Protein AF-A9RE68-F1 (afdb_monomer)

pLDDT: mean 72.06, std 22.19, range [30.09, 95.44]

Mean predicted aligned error: 17.99 Å

Organism: Physcomitrium patens (NCBI:txid3218)

Secondary structure (DSSP, 8-state):
-------------------------TT--------------------------SSS---SPPPPPHHHHHHTHHHH----TT------PPPHHHH-GGGSPP-PPPTTPPPPPHHHHHHHHTTSSSEEEEES-SSS--EEEEEEEE-SSHHHHHHHHHHHHHHHHHTTS---EEEEEETTEEEEEE-BTTTTB--HHHHHHHHHHTTS--TTTSPPP----

InterPro domains:
  IPR001533 Pterin 4 alpha carbinolamine dehydratase [PF01329] (111-208)
  IPR001533 Pterin 4 alpha carbinolamine dehydratase [PTHR12599] (44-211)
  IPR036428 Pterin 4 alpha carbinolamine dehydratase superfamily [G3DSA:3.30.1360.20] (111-214)
  IPR036428 Pterin 4 alpha carbinolamine dehydratase superfamily [SSF55248] (110-208)

Foldseek 3Di:
DDDDDDDDDDDDDDDDDDDDDDDDDPDDDDDDDDDPPDPPPPPPPPPPPDDDDDPDPDPDDDPDDPVCVVVVVVVVPPPPPPPPPPPPPPDVCVLALQPDAQDDDDLPDAADAPVVVVVLVVSFPQWDWDAPDDPDPAIKIKHKDFFDFLVLVVVLVVLLCVLCVVNVNADKDWDDPDRGMIMIMDADVSNRHHDSSSSNSSSNSVPDDCPVGHDDDDDDD

Nearest PDB structures (foldseek):
  4low-assembly1_A  TM=8.160E-01  e=8.465E-03  Thiomonas intermedia K12
  4low-assembly1_B  TM=8.347E-01  e=2.232E-02  Thiomonas intermedia K12
  5akf-assembly3_A  TM=5.056E-01  e=2.523E+00  Desulfurococcus mucosus
  1mow-assembly2_D  TM=5.572E-01  e=4.625E+00  Desulfurococcus mucosus
  4feu-assembly6_F  TM=4.408E-01  e=8.479E+00  Acinetobacter baumannii AYE

Radius of gyration: 34.32 Å; Cα contacts (8 Å, |Δi|>4): 191; chains: 1; bounding box: 77×70×114 Å

Solvent-accessible surface area (backbone atoms only — not comparable to full-atom values): 14725 Å² total; per-residue (Å²): 138,87,85,89,81,89,82,86,88,84,90,81,86,84,90,77,82,86,79,81,88,78,82,87,78,92,79,74,91,73,82,87,76,84,78,77,87,72,83,73,79,70,74,81,74,80,75,73,78,68,76,75,78,82,83,74,67,91,78,82,71,78,81,79,49,73,68,43,63,74,66,40,42,80,76,71,58,66,69,68,92,79,70,75,76,79,77,78,70,76,56,67,74,77,70,37,50,49,80,54,79,79,69,90,76,63,88,84,49,76,50,56,51,71,71,59,49,57,58,55,46,76,74,37,85,78,61,44,83,43,68,74,54,98,84,55,93,17,41,28,43,37,34,74,49,70,37,61,36,52,67,39,47,55,52,50,52,55,53,48,50,52,54,24,56,77,53,80,59,55,77,71,47,79,46,75,80,48,72,34,29,41,34,41,38,39,51,41,77,88,49,54,12,36,53,73,53,52,53,27,52,52,32,46,54,66,66,56,88,52,77,88,37,37,63,81,77,88,79,85,130

Structure (mmCIF, N/CA/C/O backbone):
data_AF-A9RE68-F1
#
_entry.id   AF-A9RE68-F1
#
loop_
_atom_site.group_PDB
_atom_site.id
_atom_site.type_symbol
_atom_site.label_atom_id
_atom_site.label_alt_id
_atom_site.label_comp_id
_atom_site.label_asym_id
_atom_site.label_entity_id
_atom_site.label_seq_id
_atom_site.pdbx_PDB_ins_code
_atom_site.Cartn_x
_atom_site.Cartn_y
_atom_site.Cartn_z
_atom_site.occupancy
_atom_site.B_iso_or_equiv
_atom_site.auth_seq_id
_atom_site.auth_comp_id
_atom_site.auth_asym_id
_atom_site.auth_atom_id
_atom_site.pdbx_PDB_model_num
ATOM 1 N N . MET A 1 1 ? -3.181 9.181 80.185 1.00 40.69 1 MET A N 1
ATOM 2 C CA . MET A 1 1 ? -3.161 10.496 79.508 1.00 40.69 1 MET A CA 1
ATOM 3 C C . MET A 1 1 ? -4.505 10.673 78.825 1.00 40.69 1 MET A C 1
ATOM 5 O O . MET A 1 1 ? -5.073 9.690 78.373 1.00 40.69 1 MET A O 1
ATOM 9 N N . ALA A 1 2 ? -5.041 11.877 78.893 1.00 37.97 2 ALA A N 1
ATOM 10 C CA . ALA A 1 2 ? -6.456 12.187 78.835 1.00 37.97 2 ALA A CA 1
ATOM 11 C C . ALA A 1 2 ? -7.033 12.384 77.414 1.00 37.97 2 ALA A C 1
ATOM 13 O O . ALA A 1 2 ? -6.289 12.543 76.454 1.00 37.97 2 ALA A O 1
ATOM 14 N N . MET A 1 3 ? -8.368 12.509 77.401 1.00 38.84 3 MET A N 1
ATOM 15 C CA . MET A 1 3 ? -9.218 13.310 76.500 1.00 38.84 3 MET A CA 1
ATOM 16 C C . MET A 1 3 ? -9.821 12.617 75.268 1.00 38.84 3 MET A C 1
ATOM 18 O O . MET A 1 3 ? -9.184 12.384 74.248 1.00 38.84 3 MET A O 1
ATOM 22 N N . ALA A 1 4 ? -11.128 12.380 75.397 1.00 42.19 4 ALA A N 1
ATOM 23 C CA . ALA A 1 4 ? -12.110 12.220 74.334 1.00 42.19 4 ALA A CA 1
ATOM 24 C C . ALA A 1 4 ? -12.510 13.583 73.744 1.00 42.19 4 ALA A C 1
ATOM 26 O O . ALA A 1 4 ? -12.579 14.534 74.507 1.00 42.19 4 ALA A O 1
ATOM 27 N N . PHE A 1 5 ? -12.882 13.638 72.459 1.00 37.69 5 PHE A N 1
ATOM 28 C CA . PHE A 1 5 ? -13.846 14.576 71.841 1.00 37.69 5 PHE A CA 1
ATOM 29 C C . PHE A 1 5 ? -14.292 13.905 70.522 1.00 37.69 5 PHE A C 1
ATOM 31 O O . PHE A 1 5 ? -13.451 13.570 69.699 1.00 37.69 5 PHE A O 1
ATOM 38 N N . SER A 1 6 ? -15.516 13.395 70.364 1.00 31.70 6 SER A N 1
ATOM 39 C CA . SER A 1 6 ? -16.816 14.072 70.239 1.00 31.70 6 SER A CA 1
ATOM 40 C C . SER A 1 6 ? -16.936 14.988 69.016 1.00 31.70 6 SER A C 1
ATOM 42 O O . SER A 1 6 ? -16.139 15.903 68.836 1.00 31.70 6 SER A O 1
ATOM 44 N N . THR A 1 7 ? -18.085 14.832 68.343 1.00 40.28 7 THR A N 1
ATOM 45 C CA . THR A 1 7 ? -18.887 15.873 67.661 1.00 40.28 7 THR A CA 1
ATOM 46 C C . THR A 1 7 ? -18.880 15.854 66.121 1.00 40.28 7 THR A C 1
ATOM 48 O O . THR A 1 7 ? -18.016 16.406 65.455 1.00 40.28 7 THR A O 1
ATOM 51 N N . THR A 1 8 ? -19.913 15.193 65.583 1.00 39.81 8 THR A N 1
ATOM 52 C CA . THR A 1 8 ? -20.868 15.659 64.551 1.00 39.81 8 THR A CA 1
ATOM 53 C C . THR A 1 8 ? -20.523 16.915 63.732 1.00 39.81 8 THR A C 1
ATOM 55 O O . THR A 1 8 ? -20.316 17.968 64.320 1.00 39.81 8 THR A O 1
ATOM 58 N N . HIS A 1 9 ? -20.738 16.890 62.407 1.00 41.03 9 HIS A N 1
ATOM 59 C CA . HIS A 1 9 ? -21.863 17.628 61.806 1.00 41.03 9 HIS A CA 1
ATOM 60 C C . HIS A 1 9 ? -22.114 17.321 60.321 1.00 41.03 9 HIS A C 1
ATOM 62 O O . HIS A 1 9 ? -21.254 16.924 59.545 1.00 41.03 9 HIS A O 1
ATOM 68 N N . ARG A 1 10 ? -23.389 17.514 60.001 1.00 35.56 10 ARG A N 1
ATOM 69 C CA . ARG A 1 10 ? -24.136 17.341 58.761 1.00 35.56 10 ARG A CA 1
ATOM 70 C C . ARG A 1 10 ? -23.856 18.471 57.749 1.00 35.56 10 ARG A C 1
ATOM 72 O O . ARG A 1 10 ? -23.866 19.631 58.139 1.00 35.56 10 ARG A O 1
ATOM 79 N N . ALA A 1 11 ? -23.905 18.085 56.473 1.00 34.53 11 ALA A N 1
ATOM 80 C CA . ALA A 1 11 ? -24.750 18.664 55.419 1.00 34.53 11 ALA A CA 1
ATOM 81 C C . ALA A 1 11 ? -24.223 19.740 54.438 1.00 34.53 11 ALA A C 1
ATOM 83 O O . ALA A 1 11 ? -23.458 20.634 54.770 1.00 34.53 11 ALA A O 1
ATOM 84 N N . LEU A 1 12 ? -24.853 19.636 53.255 1.00 37.28 12 LEU A N 1
ATOM 85 C CA . LEU A 1 12 ? -25.194 20.634 52.229 1.00 37.28 12 LEU A CA 1
ATOM 86 C C . LEU A 1 12 ? -24.290 20.786 50.989 1.00 37.28 12 LEU A C 1
ATOM 88 O O . LEU A 1 12 ? -23.252 21.429 51.002 1.00 37.28 12 LEU A O 1
ATOM 92 N N . VAL A 1 13 ? -24.797 20.186 49.900 1.00 38.06 13 VAL A N 1
ATOM 93 C CA . VAL A 1 13 ? -25.148 20.786 48.594 1.00 38.06 13 VAL A CA 1
ATOM 94 C C . VAL A 1 13 ? -24.326 22.001 48.152 1.00 38.06 13 VAL A C 1
ATOM 96 O O . VAL A 1 13 ? -24.450 23.071 48.738 1.00 38.06 13 VAL A O 1
ATOM 99 N N . ASN A 1 14 ? -23.685 21.906 46.980 1.00 37.62 14 ASN A N 1
ATOM 100 C CA . ASN A 1 14 ? -23.815 23.003 46.023 1.00 37.62 14 ASN A CA 1
ATOM 101 C C . ASN A 1 14 ? -23.727 22.566 44.557 1.00 37.62 14 ASN A C 1
ATOM 103 O O . ASN A 1 14 ? -22.778 21.918 44.121 1.00 37.62 14 ASN A O 1
ATOM 107 N N . VAL A 1 15 ? -24.770 22.957 43.831 1.00 43.94 15 VAL A N 1
ATOM 108 C CA . VAL A 1 15 ? -24.911 22.973 42.379 1.00 43.94 15 VAL A CA 1
ATOM 109 C C . VAL A 1 15 ? -24.430 24.355 41.936 1.00 43.94 15 VAL A C 1
ATOM 111 O O . VAL A 1 15 ? -24.958 25.356 42.403 1.00 43.94 15 VAL A O 1
ATOM 114 N N . GLY A 1 16 ? -23.448 24.431 41.044 1.00 37.09 16 GLY A N 1
ATOM 115 C CA . GLY A 1 16 ? -23.017 25.687 40.422 1.00 37.09 16 GLY A CA 1
ATOM 116 C C . GLY A 1 16 ? -22.409 25.355 39.066 1.00 37.09 16 GLY A C 1
ATOM 117 O O . GLY A 1 16 ? -21.305 24.834 38.999 1.00 37.09 16 GLY A O 1
ATOM 118 N N . GLN A 1 17 ? -23.189 25.343 37.986 1.00 40.25 17 GLN A N 1
ATOM 119 C CA . GLN A 1 17 ? -23.590 26.522 37.211 1.00 40.25 17 GLN A CA 1
ATOM 120 C C . GLN A 1 17 ? -22.362 27.235 36.625 1.00 40.25 17 GLN A C 1
ATOM 122 O O . GLN A 1 17 ? -21.800 28.153 37.213 1.00 40.25 17 GLN A O 1
ATOM 127 N N . LEU A 1 18 ? -21.961 26.776 35.435 1.00 35.72 18 LEU A N 1
ATOM 128 C CA . LEU A 1 18 ? -20.984 27.437 34.578 1.00 35.72 18 LEU A CA 1
ATOM 129 C C . LEU A 1 18 ? -21.587 28.778 34.123 1.00 35.72 18 LEU A C 1
ATOM 131 O O . LEU A 1 18 ? -22.524 28.812 33.324 1.00 35.72 18 LEU A O 1
ATOM 135 N N . GLN A 1 19 ? -21.091 29.885 34.673 1.00 37.34 19 GLN A N 1
ATOM 136 C CA . GLN A 1 19 ? -21.426 31.229 34.214 1.00 37.34 19 GLN A CA 1
ATOM 137 C C . GLN A 1 19 ? -20.649 31.535 32.927 1.00 37.34 19 GLN A C 1
ATOM 139 O O . GLN A 1 19 ? -19.428 31.676 32.935 1.00 37.34 19 GLN A O 1
ATOM 144 N N . LEU A 1 20 ? -21.379 31.650 31.816 1.00 36.38 20 LEU A N 1
ATOM 145 C CA . LEU A 1 20 ? -20.927 32.308 30.591 1.00 36.38 20 LEU A CA 1
ATOM 146 C C . LEU A 1 20 ? -20.819 33.814 30.858 1.00 36.38 20 LEU A C 1
ATOM 148 O O . LEU A 1 20 ? -21.823 34.490 31.084 1.00 36.38 20 LEU A O 1
ATOM 152 N N . LEU A 1 21 ? -19.596 34.338 30.831 1.00 35.16 21 LEU A N 1
ATOM 153 C CA . LEU A 1 21 ? -19.320 35.771 30.863 1.00 35.16 21 LEU A CA 1
ATOM 154 C C . LEU A 1 21 ? -19.618 36.368 29.479 1.00 35.16 21 LEU A C 1
ATOM 156 O O . LEU A 1 21 ? -18.820 36.235 28.555 1.00 35.16 21 LEU A O 1
ATOM 160 N N . ALA A 1 22 ? -20.767 37.031 29.338 1.00 36.41 22 ALA A N 1
ATOM 161 C CA . ALA A 1 22 ? -21.087 37.886 28.198 1.00 36.41 22 ALA A CA 1
ATOM 162 C C . ALA A 1 22 ? -21.038 39.355 28.646 1.00 36.41 22 ALA A C 1
ATOM 164 O O . ALA A 1 22 ? -21.916 39.828 29.367 1.00 36.41 22 ALA A O 1
ATOM 165 N N . GLY A 1 23 ? -19.986 40.069 28.242 1.00 36.81 23 GLY A N 1
ATOM 166 C CA . GLY A 1 23 ? -19.894 41.522 28.379 1.00 36.81 23 GLY A CA 1
ATOM 167 C C . GLY A 1 23 ? -20.701 42.228 27.274 1.00 36.81 23 GLY A C 1
ATOM 168 O O . GLY A 1 23 ? -20.659 41.785 26.124 1.00 36.81 23 GLY A O 1
ATOM 169 N N . PRO A 1 24 ? -21.442 43.309 27.574 1.00 42.69 24 PRO A N 1
ATOM 170 C CA . PRO A 1 24 ? -22.269 43.998 26.589 1.00 42.69 24 PRO A CA 1
ATOM 171 C C . PRO A 1 24 ? -21.428 44.887 25.659 1.00 42.69 24 PRO A C 1
ATOM 173 O O . PRO A 1 24 ? -20.804 45.855 26.088 1.00 42.69 24 PRO A O 1
ATOM 176 N N . CYS A 1 25 ? -21.457 44.585 24.358 1.00 31.91 25 CYS A N 1
ATOM 177 C CA . CYS A 1 25 ? -20.973 45.476 23.306 1.00 31.91 25 CYS A CA 1
ATOM 178 C C . CYS A 1 25 ? -22.043 46.542 23.013 1.00 31.91 25 CYS A C 1
ATOM 180 O O . CYS A 1 25 ? -23.115 46.255 22.475 1.00 31.91 25 CYS A O 1
ATOM 182 N N . SER A 1 26 ? -21.762 47.786 23.391 1.00 43.34 26 SER A N 1
ATOM 183 C CA . SER A 1 26 ? -22.651 48.936 23.234 1.00 43.34 26 SER A CA 1
ATOM 184 C C . SER A 1 26 ? -22.587 49.524 21.817 1.00 43.34 26 SER A C 1
ATOM 186 O O . SER A 1 26 ? -21.984 50.576 21.625 1.00 43.34 26 SER A O 1
ATOM 188 N N . SER A 1 27 ? -23.186 48.872 20.812 1.00 44.66 27 SER A N 1
ATOM 189 C CA . SER A 1 27 ? -23.542 49.569 19.550 1.00 44.66 27 SER A CA 1
ATOM 190 C C . SER A 1 27 ? -24.523 48.863 18.599 1.00 44.66 27 SER A C 1
ATOM 192 O O . SER A 1 27 ? -24.793 49.400 17.528 1.00 44.66 27 SER A O 1
ATOM 194 N N . CYS A 1 28 ? -25.149 47.738 18.953 1.00 31.30 28 CYS A N 1
ATOM 195 C CA . CYS A 1 28 ? -26.062 47.058 18.023 1.00 31.30 28 CYS A CA 1
ATOM 196 C C . CYS A 1 28 ? -27.528 47.235 18.435 1.00 31.30 28 CYS A C 1
ATOM 198 O O . CYS A 1 28 ? -28.051 46.509 19.278 1.00 31.30 28 CYS A O 1
ATOM 200 N N . LYS A 1 29 ? -28.211 48.210 17.823 1.00 40.62 29 LYS A N 1
ATOM 201 C CA . LYS A 1 29 ? -29.675 48.3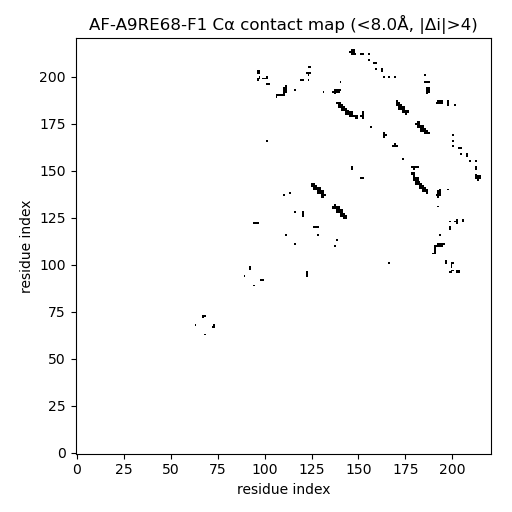20 17.868 1.00 40.62 29 LYS A CA 1
ATOM 202 C C . LYS A 1 29 ? -30.278 47.161 17.071 1.00 40.62 29 LYS A C 1
ATOM 204 O O . LYS A 1 29 ? -30.253 47.201 15.848 1.00 40.62 29 LYS A O 1
ATOM 209 N N . PHE A 1 30 ? -30.861 46.174 17.744 1.00 32.84 30 PHE A N 1
ATOM 210 C CA . PHE A 1 30 ? -31.788 45.236 17.111 1.00 32.84 30 PHE A CA 1
ATOM 211 C C . PHE A 1 30 ? -33.066 45.149 17.938 1.00 32.84 30 PHE A C 1
ATOM 213 O O . PHE A 1 30 ? -33.064 44.734 19.095 1.00 32.84 30 PHE A O 1
ATOM 220 N N . GLY A 1 31 ? -34.150 45.631 17.331 1.00 32.97 31 GLY A N 1
ATOM 221 C CA . GLY A 1 31 ? -35.495 45.552 17.873 1.00 32.97 31 GLY A CA 1
ATOM 222 C C . GLY A 1 31 ? -35.965 44.104 17.948 1.00 32.97 31 GLY A C 1
ATOM 223 O O . GLY A 1 31 ? -35.703 43.295 17.060 1.00 32.97 31 GLY A O 1
ATOM 224 N N . VAL A 1 32 ? -36.676 43.790 19.025 1.00 33.78 32 VAL A N 1
ATOM 225 C CA . VAL A 1 32 ? -37.344 42.507 19.215 1.00 33.78 32 VAL A CA 1
ATOM 226 C C . VAL A 1 32 ? -38.564 42.479 18.295 1.00 33.78 32 VAL A C 1
ATOM 228 O O . VAL A 1 32 ? -39.579 43.110 18.584 1.00 33.78 32 VAL A O 1
ATOM 231 N N . VAL A 1 33 ? -38.474 41.771 17.168 1.00 33.72 33 VAL A N 1
ATOM 232 C CA . VAL A 1 33 ? -39.655 41.420 16.371 1.00 33.72 33 VAL A CA 1
ATOM 233 C C . VAL A 1 33 ? -40.235 40.144 16.966 1.00 33.72 33 VAL A C 1
ATOM 235 O O . VAL A 1 33 ? -39.677 39.059 16.816 1.00 33.72 33 VAL A O 1
ATOM 238 N N . ALA A 1 34 ? -41.358 40.279 17.666 1.00 35.00 34 ALA A N 1
ATOM 239 C CA . ALA A 1 34 ? -42.176 39.147 18.067 1.00 35.00 34 ALA A CA 1
ATOM 240 C C . ALA A 1 34 ? -42.748 38.478 16.806 1.00 35.00 34 ALA A C 1
ATOM 242 O O . ALA A 1 34 ? -43.688 38.983 16.192 1.00 35.00 34 ALA A O 1
ATOM 243 N N . VAL A 1 35 ? -42.175 37.345 16.393 1.00 31.69 35 VAL A N 1
ATOM 244 C CA . VAL A 1 35 ? -42.744 36.523 15.320 1.00 31.69 35 VAL A CA 1
ATOM 245 C C . VAL A 1 35 ? -43.844 35.661 15.930 1.00 31.69 35 VAL A C 1
ATOM 247 O O . VAL A 1 35 ? -43.594 34.621 16.537 1.00 31.69 35 VAL A O 1
ATOM 250 N N . ALA A 1 36 ? -45.084 36.125 15.795 1.00 35.25 36 ALA A N 1
ATOM 251 C CA . ALA A 1 36 ? -46.262 35.329 16.096 1.00 35.25 36 ALA A CA 1
ATOM 252 C C . ALA A 1 36 ? -46.286 34.094 15.179 1.00 35.25 36 ALA A C 1
ATOM 254 O O . ALA A 1 36 ? -46.388 34.213 13.956 1.00 35.25 36 ALA A O 1
ATOM 255 N N . VAL A 1 37 ? -46.211 32.899 15.772 1.00 35.59 37 VAL A N 1
ATOM 256 C CA . VAL A 1 37 ? -46.391 31.617 15.077 1.00 35.59 37 VAL A CA 1
ATOM 257 C C . VAL A 1 37 ? -47.877 31.457 14.746 1.00 35.59 37 VAL A C 1
ATOM 259 O O . VAL A 1 37 ? -48.647 30.796 15.440 1.00 35.59 37 VAL A O 1
ATOM 262 N N . GLY A 1 38 ? -48.301 32.126 13.677 1.00 30.09 38 GLY A N 1
ATOM 263 C CA . GLY A 1 38 ? -49.598 31.919 13.056 1.00 30.09 38 GLY A CA 1
ATOM 264 C C . GLY A 1 38 ? -49.587 30.591 12.310 1.00 30.09 38 GLY A C 1
ATOM 265 O O . GLY A 1 38 ? -49.010 30.482 11.230 1.00 30.09 38 GLY A O 1
ATOM 266 N N . ARG A 1 39 ? -50.243 29.577 12.877 1.00 37.34 39 ARG A N 1
ATOM 267 C CA . ARG A 1 39 ? -50.490 28.279 12.236 1.00 37.34 39 ARG A CA 1
ATOM 268 C C . ARG A 1 39 ? -51.508 28.479 11.106 1.00 37.34 39 ARG A C 1
ATOM 270 O O . ARG A 1 39 ? -52.693 28.184 11.256 1.00 37.34 39 ARG A O 1
ATOM 277 N N . LYS A 1 40 ? -51.065 29.044 9.980 1.00 35.09 40 LYS A N 1
ATOM 278 C CA . LYS A 1 40 ? -51.859 29.072 8.752 1.00 35.09 40 LYS A CA 1
ATOM 279 C C . LYS A 1 40 ? -51.990 27.627 8.289 1.00 35.09 40 LYS A C 1
ATOM 281 O O . LYS A 1 40 ? -51.021 27.011 7.860 1.00 35.09 40 LYS A O 1
ATOM 286 N N . ARG A 1 41 ? -53.196 27.072 8.420 1.00 36.09 41 ARG A N 1
ATOM 287 C CA . ARG A 1 41 ? -53.612 25.919 7.624 1.00 36.09 41 ARG A CA 1
ATOM 288 C C . ARG A 1 41 ? -53.591 26.393 6.175 1.00 36.09 41 ARG A C 1
ATOM 290 O O . ARG A 1 41 ? -54.568 26.969 5.709 1.00 36.09 41 ARG A O 1
ATOM 297 N N . CYS A 1 42 ? -52.456 26.231 5.502 1.00 36.59 42 CYS A N 1
ATOM 298 C CA . CYS A 1 42 ? -52.436 26.273 4.052 1.00 36.59 42 CYS A CA 1
ATOM 299 C C . CYS A 1 42 ? -53.346 25.129 3.618 1.00 36.59 42 CYS A C 1
ATOM 301 O O . CYS A 1 42 ? -53.074 23.966 3.925 1.00 36.59 42 CYS A O 1
ATOM 303 N N . ALA A 1 43 ? -54.489 25.479 3.029 1.00 39.59 43 ALA A N 1
ATOM 304 C CA . ALA A 1 43 ? -55.308 24.525 2.311 1.00 39.59 43 ALA A CA 1
ATOM 305 C C . ALA A 1 43 ? -54.357 23.747 1.402 1.00 39.59 43 ALA A C 1
ATOM 307 O O . ALA A 1 43 ? -53.573 24.365 0.684 1.00 39.59 43 ALA A O 1
ATOM 308 N N . GLY A 1 44 ? -54.346 22.420 1.537 1.00 39.56 44 GLY A N 1
ATOM 309 C CA . GLY A 1 44 ? -53.542 21.554 0.693 1.00 39.56 44 GLY A CA 1
ATOM 310 C C . GLY A 1 44 ? -53.955 21.805 -0.743 1.00 39.56 44 GLY A C 1
ATOM 311 O O . GLY A 1 44 ? -54.978 21.297 -1.198 1.00 39.56 44 GLY A O 1
ATOM 312 N N . GLU A 1 45 ? -53.188 22.641 -1.427 1.00 39.78 45 GLU A N 1
ATOM 313 C CA . GLU A 1 45 ? -53.279 22.793 -2.858 1.00 39.78 45 GLU A CA 1
ATOM 314 C C . GLU A 1 45 ? -52.791 21.454 -3.394 1.00 39.78 45 GLU A C 1
ATOM 316 O O . GLU A 1 45 ? -51.605 21.124 -3.359 1.00 39.78 45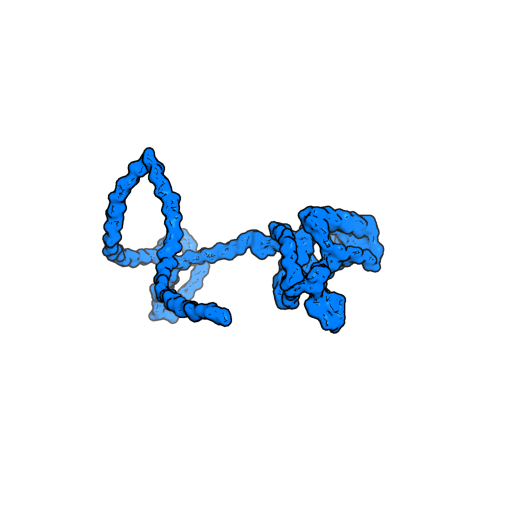 GLU A O 1
ATOM 321 N N . ARG A 1 46 ? -53.757 20.600 -3.742 1.00 36.84 46 ARG A N 1
ATOM 322 C CA . ARG A 1 46 ? -53.527 19.343 -4.439 1.00 36.84 46 ARG A CA 1
ATOM 323 C C . ARG A 1 46 ? -52.962 19.740 -5.793 1.00 36.84 46 ARG A C 1
ATOM 325 O O . ARG A 1 46 ? -53.713 19.909 -6.750 1.00 36.84 46 ARG A O 1
ATOM 332 N N . LEU A 1 47 ? -51.651 19.962 -5.841 1.00 38.25 47 LEU A N 1
ATOM 333 C CA . LEU A 1 47 ? -50.940 20.215 -7.075 1.00 38.25 47 LEU A CA 1
ATOM 334 C C . LEU A 1 47 ? -50.990 18.904 -7.853 1.00 38.25 47 LEU A C 1
ATOM 336 O O . LEU A 1 47 ? -50.166 18.010 -7.671 1.00 38.25 47 LEU A O 1
ATOM 340 N N . MET A 1 48 ? -52.031 18.758 -8.671 1.00 35.31 48 MET A N 1
ATOM 341 C CA . MET A 1 48 ? -52.024 17.781 -9.741 1.00 35.31 48 MET A CA 1
ATOM 342 C C . MET A 1 48 ? -50.896 18.214 -10.666 1.00 35.31 48 MET A C 1
ATOM 344 O O . MET A 1 48 ? -51.056 19.147 -11.454 1.00 35.31 48 MET A O 1
ATOM 348 N N . VAL A 1 49 ? -49.741 17.564 -10.547 1.00 41.56 49 VAL A N 1
ATOM 349 C CA . VAL A 1 49 ? -48.745 17.599 -11.609 1.00 41.56 49 VAL A CA 1
ATOM 350 C C . VAL A 1 49 ? -49.404 16.888 -12.784 1.00 41.56 49 VAL A C 1
ATOM 352 O O . VAL A 1 49 ? -49.397 15.663 -12.874 1.00 41.56 49 VAL A O 1
ATOM 355 N N . ARG A 1 50 ? -50.077 17.655 -13.648 1.00 44.53 50 ARG A N 1
ATOM 356 C CA . ARG A 1 50 ? -50.451 17.164 -14.969 1.00 44.53 50 ARG A CA 1
ATOM 357 C C . ARG A 1 50 ? -49.137 16.826 -15.655 1.00 44.53 50 ARG A C 1
ATOM 359 O O . ARG A 1 50 ? -48.304 17.715 -15.825 1.00 44.53 50 ARG A O 1
ATOM 366 N N . ALA A 1 51 ? -48.953 15.550 -15.995 1.00 42.97 51 ALA A N 1
ATOM 367 C CA . ALA A 1 51 ? -47.908 15.144 -16.918 1.00 42.97 51 ALA A CA 1
ATOM 368 C C . ALA A 1 51 ? -47.958 16.104 -18.112 1.00 42.97 51 ALA A C 1
ATOM 370 O O . ALA A 1 51 ? -49.040 16.401 -18.626 1.00 42.97 51 ALA A O 1
ATOM 371 N N . ASN A 1 52 ? -46.801 16.690 -18.420 1.00 50.59 52 ASN A N 1
ATOM 372 C CA . ASN A 1 52 ? -46.650 17.718 -19.437 1.00 50.59 52 ASN A CA 1
ATOM 373 C C . ASN A 1 52 ? -47.411 17.315 -20.702 1.00 50.59 52 ASN A C 1
ATOM 375 O O . ASN A 1 52 ? -47.256 16.193 -21.173 1.00 50.59 52 ASN A O 1
ATOM 379 N N . GLY A 1 53 ? -48.229 18.230 -21.226 1.00 46.22 53 GLY A N 1
ATOM 380 C CA . GLY A 1 53 ? -48.881 18.037 -22.515 1.00 46.22 53 GLY A CA 1
ATOM 381 C C . GLY A 1 53 ? -47.842 17.691 -23.580 1.00 46.22 53 GLY A C 1
ATOM 382 O O . GLY A 1 53 ? -46.804 18.348 -23.677 1.00 46.22 53 GLY A O 1
ATOM 383 N N . ASP A 1 54 ? -48.148 16.634 -24.323 1.00 49.31 54 ASP A N 1
ATOM 384 C CA . ASP A 1 54 ? -47.353 15.961 -25.347 1.00 49.31 54 ASP A CA 1
ATOM 385 C C . ASP A 1 54 ? -46.668 16.899 -26.356 1.00 49.31 54 ASP A C 1
ATOM 387 O O . ASP A 1 54 ? -47.167 17.117 -27.458 1.00 49.31 54 ASP A O 1
ATOM 391 N N . MET A 1 55 ? -45.481 17.423 -26.037 1.00 51.47 55 MET A N 1
ATOM 392 C CA . MET A 1 55 ? -44.620 18.038 -27.061 1.00 51.47 55 MET A CA 1
ATOM 393 C C . MET A 1 55 ? -43.579 17.079 -27.648 1.00 51.47 55 MET A C 1
ATOM 395 O O . MET A 1 55 ? -43.017 17.396 -28.692 1.00 51.47 55 MET A O 1
ATOM 399 N N . LEU A 1 56 ? -43.306 15.922 -27.031 1.00 53.56 56 LEU A N 1
ATOM 400 C CA . LEU A 1 56 ? -42.200 15.044 -27.454 1.00 53.56 56 LEU A CA 1
ATOM 401 C C . LEU A 1 56 ? -42.537 13.551 -27.546 1.00 53.56 56 LEU A C 1
ATOM 403 O O . LEU A 1 56 ? -41.624 12.737 -27.646 1.00 53.56 56 LEU A O 1
ATOM 407 N N . GLY A 1 57 ? -43.825 13.203 -27.598 1.00 58.25 57 GLY A N 1
ATOM 408 C CA . GLY A 1 57 ? -44.267 11.818 -27.743 1.00 58.25 57 GLY A CA 1
ATOM 409 C C . GLY A 1 57 ? -43.825 10.907 -26.594 1.00 58.25 57 GLY A C 1
ATOM 410 O O . GLY A 1 57 ? -43.006 11.254 -25.745 1.00 58.25 57 GLY A O 1
ATOM 411 N N . ASP A 1 58 ? -44.413 9.720 -26.580 1.00 58.84 58 ASP A N 1
ATOM 412 C CA . ASP A 1 58 ? -44.171 8.656 -25.611 1.00 58.84 58 ASP A CA 1
ATOM 413 C C . ASP A 1 58 ? -42.762 8.050 -25.771 1.00 58.84 58 ASP A C 1
ATOM 415 O O . ASP A 1 58 ? -42.562 6.972 -26.330 1.00 58.84 58 ASP A O 1
ATOM 419 N N . PHE A 1 59 ? -41.736 8.787 -25.345 1.00 45.97 59 PHE A N 1
ATOM 420 C CA . PHE A 1 59 ? -40.370 8.280 -25.292 1.00 45.97 59 PHE A CA 1
ATOM 421 C C . PHE A 1 59 ? -40.089 7.669 -23.917 1.00 45.97 59 PHE A C 1
ATOM 423 O O . PHE A 1 59 ? -39.626 8.334 -22.990 1.00 45.97 59 PHE A O 1
ATOM 430 N N . GLY A 1 60 ? -40.317 6.358 -23.824 1.00 57.19 60 GLY A N 1
ATOM 431 C CA . GLY A 1 60 ? -39.666 5.487 -22.842 1.00 57.19 60 GLY A CA 1
ATOM 432 C C . GLY A 1 60 ? -40.505 5.050 -21.643 1.00 57.19 60 GLY A C 1
ATOM 433 O O . GLY A 1 60 ? -39.975 4.329 -20.794 1.00 57.19 60 GLY A O 1
ATOM 434 N N . ALA A 1 61 ? -41.784 5.420 -21.559 1.00 68.50 61 ALA A N 1
ATOM 435 C CA . ALA A 1 61 ? -42.682 4.832 -20.575 1.00 68.50 61 ALA A CA 1
ATOM 436 C C . ALA A 1 61 ? -43.333 3.584 -21.180 1.00 68.50 61 ALA A C 1
ATOM 438 O O . ALA A 1 61 ? -43.882 3.604 -22.272 1.00 68.50 61 ALA A O 1
ATOM 439 N N . ARG A 1 62 ? -43.246 2.453 -20.483 1.00 76.44 62 ARG A N 1
ATOM 440 C CA . ARG A 1 62 ? -44.041 1.280 -20.851 1.00 76.44 62 ARG A CA 1
ATOM 441 C C . ARG A 1 62 ? -45.522 1.614 -20.635 1.00 76.44 62 ARG A C 1
ATOM 443 O O . ARG A 1 62 ? -45.864 2.132 -19.573 1.00 76.44 62 ARG A O 1
ATOM 450 N N . ASP A 1 63 ? -46.379 1.213 -21.573 1.00 79.19 63 ASP A N 1
ATOM 451 C CA . ASP A 1 63 ? -47.831 1.285 -21.400 1.00 79.19 63 ASP A CA 1
ATOM 452 C C . ASP A 1 63 ? -48.282 0.590 -20.097 1.00 79.19 63 ASP A C 1
ATOM 454 O O . ASP A 1 63 ? -47.916 -0.574 -19.854 1.00 79.19 63 ASP A O 1
ATOM 458 N N . PRO A 1 64 ? -49.095 1.260 -19.258 1.00 76.06 64 PRO A N 1
ATOM 459 C CA . PRO A 1 64 ? -49.642 0.658 -18.052 1.00 76.06 64 PRO A CA 1
ATOM 460 C C . PRO A 1 64 ? -50.467 -0.587 -18.381 1.00 76.06 64 PRO A C 1
ATOM 462 O O . PRO A 1 64 ? -51.283 -0.608 -19.305 1.00 76.06 64 PRO A O 1
ATOM 465 N N . THR A 1 65 ? -50.297 -1.642 -17.593 1.00 78.69 65 THR A N 1
ATOM 466 C CA . THR A 1 65 ? -51.100 -2.859 -17.746 1.00 78.69 65 THR A CA 1
ATOM 467 C C . THR A 1 65 ? -52.551 -2.626 -17.309 1.00 78.69 65 THR A C 1
ATOM 469 O O . THR A 1 65 ? -52.839 -1.800 -16.442 1.00 78.69 65 THR A O 1
ATOM 472 N N . ALA A 1 66 ? -53.496 -3.400 -17.855 1.00 81.25 66 ALA A N 1
ATOM 473 C CA . ALA A 1 66 ? -54.921 -3.271 -17.518 1.00 81.25 66 ALA A CA 1
ATOM 474 C C . ALA A 1 66 ? -55.209 -3.411 -16.005 1.00 81.25 66 ALA A C 1
ATOM 476 O O . ALA A 1 66 ? -56.121 -2.771 -15.482 1.00 81.25 66 ALA A O 1
ATOM 477 N N . GLY A 1 67 ? -54.405 -4.203 -15.285 1.00 83.12 67 GLY A N 1
ATOM 478 C CA . GLY A 1 67 ? -54.485 -4.326 -13.826 1.00 83.12 67 GLY A CA 1
ATOM 479 C C . GLY A 1 67 ? -53.981 -3.090 -13.066 1.00 83.12 67 GLY A C 1
ATOM 480 O O . GLY A 1 67 ? -54.539 -2.738 -12.024 1.00 83.12 67 GLY A O 1
ATOM 481 N N . GLU A 1 68 ? -52.971 -2.389 -13.586 1.00 78.19 68 GLU A N 1
ATOM 482 C CA . GLU A 1 68 ? -52.449 -1.142 -13.002 1.00 78.19 68 GLU A CA 1
ATOM 483 C C . GLU A 1 68 ? -53.436 0.017 -13.183 1.00 78.19 68 GLU A C 1
ATOM 485 O O . GLU A 1 68 ? -53.659 0.786 -12.246 1.00 78.19 68 GLU A O 1
ATOM 490 N N . LEU A 1 69 ? -54.096 0.083 -14.346 1.00 77.50 69 LEU A N 1
ATOM 491 C CA . LEU A 1 69 ? -55.178 1.035 -14.618 1.00 77.50 69 LEU A CA 1
ATOM 492 C C . LEU A 1 69 ? -56.395 0.779 -13.714 1.00 77.50 69 LEU A C 1
ATOM 494 O O . LEU A 1 69 ? -56.941 1.716 -13.136 1.00 77.50 69 LEU A O 1
ATOM 498 N N . GLY A 1 70 ? -56.795 -0.487 -13.534 1.00 79.19 70 GLY A N 1
ATOM 499 C CA . GLY A 1 70 ? -57.949 -0.853 -12.702 1.00 79.19 70 GLY A CA 1
ATOM 500 C C . GLY A 1 70 ? -57.734 -0.655 -11.197 1.00 79.19 70 GLY A C 1
ATOM 501 O O . GLY A 1 70 ? -58.682 -0.370 -10.468 1.00 79.19 70 GLY A O 1
ATOM 502 N N . SER A 1 71 ? -56.493 -0.778 -10.720 1.00 81.56 71 SER A N 1
ATOM 503 C CA . SER A 1 71 ? -56.133 -0.550 -9.310 1.00 81.56 71 SER A CA 1
ATOM 504 C C . SER A 1 71 ? -55.782 0.906 -8.990 1.00 81.56 71 SER A C 1
ATOM 506 O O . SER A 1 71 ? -55.575 1.247 -7.822 1.00 81.56 71 SER A O 1
ATOM 508 N N . ASN A 1 72 ? -55.734 1.759 -10.016 1.00 75.56 72 ASN A N 1
ATOM 509 C CA . ASN A 1 72 ? -55.270 3.138 -9.945 1.00 75.56 72 ASN A CA 1
ATOM 510 C C . ASN A 1 72 ? -53.880 3.267 -9.292 1.00 75.56 72 ASN A C 1
ATOM 512 O O . ASN A 1 72 ? -53.630 4.153 -8.468 1.00 75.56 72 ASN A O 1
ATOM 516 N N . PHE A 1 73 ? -52.984 2.328 -9.622 1.00 70.00 73 PHE A N 1
ATOM 517 C CA . PHE A 1 73 ? -51.685 2.179 -8.967 1.00 70.00 73 PHE A CA 1
ATOM 518 C C . PHE A 1 73 ? -50.866 3.474 -9.042 1.00 70.00 73 PHE A C 1
ATOM 520 O O . PHE A 1 73 ? -50.457 3.989 -8.004 1.00 70.00 73 PHE A O 1
ATOM 527 N N . GLY A 1 74 ? -50.739 4.059 -10.239 1.00 67.44 74 GLY A N 1
ATOM 528 C CA . GLY A 1 74 ? -49.960 5.281 -10.474 1.00 67.44 74 GLY A CA 1
ATOM 529 C C . GLY A 1 74 ? -50.480 6.533 -9.756 1.00 67.44 74 GLY A C 1
ATOM 530 O O . GLY A 1 74 ? -49.686 7.412 -9.437 1.00 67.44 74 GLY A O 1
ATOM 531 N N . GLU A 1 75 ? -51.779 6.614 -9.444 1.00 66.38 75 GLU A N 1
ATOM 532 C CA . GLU A 1 75 ? -52.345 7.746 -8.691 1.00 66.38 75 GLU A CA 1
ATOM 533 C C . GLU A 1 75 ? -52.242 7.539 -7.171 1.00 66.38 75 GLU A C 1
ATOM 535 O O . GLU A 1 75 ? -52.159 8.502 -6.404 1.00 66.38 75 GLU A O 1
ATOM 540 N N . LYS A 1 76 ? -52.233 6.280 -6.715 1.00 62.62 76 LYS A N 1
ATOM 541 C CA . LYS A 1 76 ? -52.201 5.928 -5.289 1.00 62.62 76 LYS A CA 1
ATOM 542 C C . LYS A 1 76 ? -50.781 5.846 -4.727 1.00 62.62 76 LYS A C 1
ATOM 544 O O . LYS A 1 76 ? -50.586 6.110 -3.540 1.00 62.62 76 LYS A O 1
ATOM 549 N N . THR A 1 77 ? -49.786 5.533 -5.555 1.00 59.19 77 THR A N 1
ATOM 550 C CA . THR A 1 77 ? -48.367 5.693 -5.214 1.00 59.19 77 THR A CA 1
ATOM 551 C C . THR A 1 77 ? -47.916 7.114 -5.521 1.00 59.19 77 THR A C 1
ATOM 553 O O . THR A 1 77 ? -47.159 7.361 -6.456 1.00 59.19 77 THR A O 1
ATOM 556 N N . LEU A 1 78 ? -48.363 8.068 -4.705 1.00 59.09 78 LEU A N 1
ATOM 557 C CA . LEU A 1 78 ? -47.679 9.351 -4.627 1.00 59.09 78 LEU A CA 1
ATOM 558 C C . LEU A 1 78 ? -46.321 9.075 -3.980 1.00 59.09 78 LEU A C 1
ATOM 560 O O . LEU A 1 78 ? -46.243 8.784 -2.784 1.00 59.09 78 LEU A O 1
ATOM 564 N N . GLY A 1 79 ? -45.251 9.108 -4.777 1.00 61.78 79 GLY A N 1
ATOM 565 C CA . GLY A 1 79 ? -43.901 9.162 -4.227 1.00 61.78 79 GLY A CA 1
ATOM 566 C C . GLY A 1 79 ? -43.846 10.288 -3.195 1.00 61.78 79 GLY A C 1
ATOM 567 O O . GLY A 1 79 ? -44.465 11.336 -3.388 1.00 61.78 79 GLY A O 1
ATOM 568 N N . ASN A 1 80 ? -43.173 10.069 -2.066 1.00 64.31 80 ASN A N 1
ATOM 569 C CA . ASN A 1 80 ? -43.006 11.124 -1.073 1.00 64.31 80 ASN A CA 1
ATOM 570 C C . ASN A 1 80 ? -42.390 12.348 -1.776 1.00 64.31 80 ASN A C 1
ATOM 572 O O . ASN A 1 80 ? -41.252 12.259 -2.231 1.00 64.31 80 ASN A O 1
ATOM 576 N N . ALA A 1 81 ? -43.128 13.459 -1.898 1.00 62.41 81 ALA A N 1
ATOM 577 C CA . ALA A 1 81 ? -42.712 14.635 -2.680 1.00 62.41 81 ALA A CA 1
ATOM 578 C C . ALA A 1 81 ? -41.366 15.219 -2.207 1.00 62.41 81 ALA A C 1
ATOM 580 O O . ALA A 1 81 ? -40.676 15.903 -2.956 1.00 62.41 81 ALA A O 1
ATOM 581 N N . SER A 1 82 ? -40.979 14.893 -0.974 1.00 53.41 82 SER A N 1
ATOM 582 C CA . SER A 1 82 ? -39.700 15.224 -0.352 1.00 53.41 82 SER A CA 1
ATOM 583 C C . SER A 1 82 ? -38.749 14.023 -0.321 1.00 53.41 82 SER A C 1
ATOM 585 O O . SER A 1 82 ? -38.140 13.736 0.707 1.00 53.41 82 SER A O 1
ATOM 587 N N . THR A 1 83 ? -38.608 13.282 -1.424 1.00 59.16 83 THR A N 1
ATOM 588 C CA . THR A 1 83 ? -37.476 12.353 -1.586 1.00 59.16 83 THR A CA 1
ATOM 589 C C . THR A 1 83 ? -36.238 13.146 -2.002 1.00 59.16 83 THR A C 1
ATOM 591 O O . THR A 1 83 ? -35.692 12.987 -3.094 1.00 59.16 83 THR A O 1
ATOM 594 N N . GLU A 1 84 ? -35.786 14.035 -1.116 1.00 62.56 84 GLU A N 1
ATOM 595 C CA . GLU A 1 84 ? -34.432 14.568 -1.191 1.00 62.56 84 GLU A CA 1
ATOM 596 C C . GLU A 1 84 ? -33.485 13.394 -0.948 1.00 62.56 84 GLU A C 1
ATOM 598 O O . GLU A 1 84 ? -33.173 13.023 0.184 1.00 62.56 84 GLU A O 1
ATOM 603 N N . HIS A 1 85 ? -33.082 12.736 -2.031 1.00 59.78 85 HIS A N 1
ATOM 604 C CA . HIS A 1 85 ? -32.038 11.736 -1.980 1.00 59.78 85 HIS A CA 1
ATOM 605 C C . HIS A 1 85 ? -30.752 12.494 -1.671 1.00 59.78 85 HIS A C 1
ATOM 607 O O . HIS A 1 85 ? -30.135 13.080 -2.561 1.00 59.78 85 HIS A O 1
ATOM 613 N N . GLN A 1 86 ? -30.358 12.522 -0.398 1.00 64.50 86 GLN A N 1
ATOM 614 C CA . GLN A 1 86 ? -29.011 12.932 -0.036 1.00 64.50 86 GLN A CA 1
ATOM 615 C C . GLN A 1 86 ? -28.068 11.863 -0.576 1.00 64.50 86 GLN A C 1
ATOM 617 O O . GLN A 1 86 ? -27.829 10.834 0.056 1.00 64.50 86 GLN A O 1
ATOM 622 N N . ILE A 1 87 ? -27.567 12.086 -1.790 1.00 69.69 87 ILE A N 1
ATOM 623 C CA . ILE A 1 87 ? -26.458 11.317 -2.334 1.00 69.69 87 ILE A CA 1
ATOM 624 C C . ILE A 1 87 ? -25.260 11.693 -1.468 1.00 69.69 87 ILE A C 1
ATOM 626 O O . ILE A 1 87 ? -24.598 12.705 -1.699 1.00 69.69 87 ILE A O 1
ATOM 630 N N . LEU A 1 88 ? -25.023 10.904 -0.422 1.00 69.69 88 LEU A N 1
ATOM 631 C CA . LEU A 1 88 ? -23.818 10.984 0.387 1.00 69.69 88 LEU A CA 1
ATOM 632 C C . LEU A 1 88 ? -22.658 10.529 -0.496 1.00 69.69 88 LEU A C 1
ATOM 634 O O . LEU A 1 88 ? -22.257 9.367 -0.467 1.00 69.69 88 LEU A O 1
ATOM 638 N N . VAL A 1 89 ? -22.154 11.436 -1.333 1.00 78.94 89 VAL A N 1
ATOM 639 C CA . VAL A 1 89 ? -20.896 11.224 -2.041 1.00 78.94 89 VAL A CA 1
ATOM 640 C C . VAL A 1 89 ? -19.842 11.053 -0.952 1.00 78.94 89 VAL A C 1
ATOM 642 O O . VAL A 1 89 ? -19.645 11.981 -0.161 1.00 78.94 89 VAL A O 1
ATOM 645 N N . PRO A 1 90 ? -19.187 9.884 -0.850 1.00 67.38 90 PRO A N 1
ATOM 646 C CA . PRO A 1 90 ? -18.131 9.708 0.128 1.00 67.38 90 PRO A CA 1
ATOM 647 C C . PRO A 1 90 ? -17.073 10.780 -0.121 1.00 67.38 90 PRO A C 1
ATOM 649 O O . PRO A 1 90 ? -16.617 10.956 -1.254 1.00 67.38 90 PRO A O 1
ATOM 652 N N . THR A 1 91 ? -16.686 11.511 0.921 1.00 71.38 91 THR A N 1
ATOM 653 C CA . THR A 1 91 ? -15.569 12.452 0.840 1.00 71.38 91 THR A CA 1
ATOM 654 C C . THR A 1 91 ? -14.338 11.718 0.308 1.00 71.38 91 THR A C 1
ATOM 656 O O . THR A 1 91 ? -14.073 10.579 0.698 1.00 71.38 91 THR A O 1
ATOM 659 N N . LEU A 1 92 ? -13.572 12.350 -0.589 1.00 62.84 92 LEU A N 1
ATOM 660 C CA . LEU A 1 92 ? -12.422 11.715 -1.257 1.00 62.84 92 LEU A CA 1
ATOM 661 C C . LEU A 1 92 ? -11.405 11.121 -0.260 1.00 62.84 92 LEU A C 1
ATOM 663 O O . LEU A 1 92 ? -10.833 10.064 -0.522 1.00 62.84 92 LEU A O 1
ATOM 667 N N . SER A 1 93 ? -11.292 11.716 0.930 1.00 57.09 93 SER A N 1
ATOM 668 C CA . SER A 1 93 ? -10.462 11.262 2.057 1.00 57.09 93 SER A CA 1
ATOM 669 C C . SER A 1 93 ? -10.913 9.944 2.717 1.00 57.09 93 SER A C 1
ATOM 671 O O . SER A 1 93 ? -10.144 9.278 3.421 1.00 57.09 93 SER A O 1
ATOM 673 N N . VAL A 1 94 ? -12.166 9.526 2.513 1.00 64.25 94 VAL A N 1
ATOM 674 C CA . VAL A 1 94 ? -12.672 8.206 2.932 1.00 64.25 94 VAL A CA 1
ATOM 675 C C . VAL A 1 94 ? -12.224 7.121 1.949 1.00 64.25 94 VAL A C 1
ATOM 677 O O . VAL A 1 94 ? -11.956 5.980 2.351 1.00 64.25 94 VAL A O 1
ATOM 680 N N . LEU A 1 95 ? -12.124 7.485 0.668 1.00 69.62 95 LEU A N 1
ATOM 681 C CA . LEU A 1 95 ? -11.780 6.575 -0.421 1.00 69.62 95 LEU A CA 1
ATOM 682 C C . LEU A 1 95 ? -10.265 6.408 -0.569 1.00 69.62 95 LEU A C 1
ATOM 684 O O . LEU A 1 95 ? -9.802 5.279 -0.722 1.00 69.62 95 LEU A O 1
ATOM 688 N N . LYS A 1 96 ? -9.489 7.492 -0.463 1.00 82.12 96 LYS A N 1
ATOM 689 C CA . LYS A 1 96 ? -8.030 7.458 -0.610 1.00 82.12 96 LYS A CA 1
ATOM 690 C C . LYS A 1 96 ? -7.325 7.403 0.740 1.00 82.12 96 LYS A C 1
ATOM 692 O O . LYS A 1 96 ? -7.304 8.375 1.489 1.00 82.12 96 LYS A O 1
ATOM 697 N N . LEU A 1 97 ? -6.695 6.265 1.019 1.00 86.38 97 LEU A N 1
ATOM 698 C CA . LEU A 1 97 ? -5.820 6.106 2.185 1.00 86.38 97 LEU A CA 1
ATOM 699 C C . LEU A 1 97 ? -4.553 6.964 2.079 1.00 86.38 97 LEU A C 1
ATOM 701 O O . LEU A 1 97 ? -4.061 7.447 3.090 1.00 86.38 97 LEU A O 1
ATOM 705 N N . SER A 1 98 ? -4.086 7.227 0.861 1.00 86.19 98 SER A N 1
ATOM 706 C CA . SER A 1 98 ? -2.824 7.922 0.596 1.00 86.19 98 SER A CA 1
ATOM 707 C C . SER A 1 98 ? -2.801 9.384 1.042 1.00 86.19 98 SER A C 1
ATOM 709 O O . SER A 1 98 ? -1.737 9.938 1.290 1.00 86.19 98 SER A O 1
ATOM 711 N N . GLU A 1 99 ? -3.973 10.018 1.137 1.00 86.50 99 GLU A N 1
ATOM 712 C CA . GLU A 1 99 ? -4.124 11.409 1.589 1.00 86.50 99 GLU A CA 1
ATOM 713 C C . GLU A 1 99 ? -4.154 11.519 3.126 1.00 86.50 99 GLU A C 1
ATOM 715 O O . GLU A 1 99 ? -4.170 12.622 3.671 1.00 86.50 99 GLU A O 1
ATOM 720 N N . ARG A 1 100 ? -4.170 10.390 3.849 1.00 87.94 100 ARG A N 1
ATOM 721 C CA . ARG A 1 100 ? -4.157 10.380 5.314 1.00 87.94 100 ARG A CA 1
ATOM 722 C C . ARG A 1 100 ? -2.740 10.567 5.852 1.00 87.94 100 ARG A C 1
ATOM 724 O O . ARG A 1 100 ? -1.752 10.113 5.274 1.00 87.94 100 ARG A O 1
ATOM 731 N N . THR A 1 101 ? -2.655 11.215 7.006 1.00 86.31 101 THR A N 1
ATOM 732 C CA . THR A 1 101 ? -1.407 11.382 7.756 1.00 86.31 101 THR A CA 1
ATOM 733 C C . THR A 1 101 ? -1.196 10.191 8.685 1.00 86.31 101 THR A C 1
ATOM 735 O O . THR A 1 101 ? -2.139 9.752 9.348 1.00 86.31 101 THR A O 1
ATOM 738 N N . ILE A 1 102 ? 0.039 9.692 8.746 1.00 89.56 102 ILE A N 1
ATOM 739 C CA . ILE A 1 102 ? 0.451 8.665 9.707 1.00 89.56 102 ILE A CA 1
ATOM 740 C C . ILE A 1 102 ? 0.422 9.297 11.098 1.00 89.56 102 ILE A C 1
ATOM 742 O O . ILE A 1 102 ? 0.971 10.376 11.301 1.00 89.56 102 ILE A O 1
ATOM 746 N N . LYS A 1 103 ? -0.264 8.657 12.045 1.00 86.25 103 LYS A N 1
ATOM 747 C CA . LYS A 1 103 ? -0.347 9.135 13.432 1.00 86.25 103 LYS A CA 1
ATOM 748 C C . LYS A 1 103 ? 0.511 8.257 14.338 1.00 86.25 103 LYS A C 1
ATOM 750 O O . LYS A 1 103 ? 0.517 7.048 14.126 1.00 86.25 103 LYS A O 1
ATOM 755 N N . PRO A 1 104 ? 1.171 8.802 15.370 1.00 84.50 104 PRO A N 1
ATOM 756 C CA . PRO A 1 104 ? 1.871 7.970 16.342 1.00 84.50 104 PRO A CA 1
ATOM 757 C C . PRO A 1 104 ? 0.881 6.997 16.995 1.00 84.50 104 PRO A C 1
ATOM 759 O O . PRO A 1 104 ? -0.213 7.396 17.405 1.00 84.50 104 PRO A O 1
ATOM 762 N N . LEU A 1 105 ? 1.245 5.715 17.051 1.00 82.69 105 LEU A N 1
ATOM 763 C CA . LEU A 1 105 ? 0.424 4.707 17.716 1.00 82.69 105 LEU A CA 1
ATOM 764 C C . LEU A 1 105 ? 0.652 4.763 19.225 1.00 82.69 105 LEU A C 1
ATOM 766 O O . LEU A 1 105 ? 1.765 4.999 19.689 1.00 82.69 105 LEU A O 1
ATOM 770 N N . ALA A 1 106 ? -0.410 4.526 19.993 1.00 81.12 106 ALA A N 1
ATOM 771 C CA . ALA A 1 106 ? -0.297 4.368 21.436 1.00 81.12 106 ALA A CA 1
ATOM 772 C C . ALA A 1 106 ? 0.352 3.015 21.766 1.00 81.12 106 ALA A C 1
ATOM 774 O O . ALA A 1 106 ? 0.062 2.014 21.108 1.00 81.12 106 ALA A O 1
ATOM 775 N N . GLU A 1 107 ? 1.167 2.972 22.821 1.00 71.81 107 GLU A N 1
ATOM 776 C CA . GLU A 1 107 ? 1.969 1.798 23.211 1.00 71.81 107 GLU A CA 1
ATOM 777 C C . GLU A 1 107 ? 1.143 0.525 23.492 1.00 71.81 107 GLU A C 1
ATOM 779 O O . GLU A 1 107 ? 1.664 -0.575 23.371 1.00 71.81 107 GLU A O 1
ATOM 784 N N . ASN A 1 108 ? -0.155 0.648 23.801 1.00 75.44 108 ASN A N 1
ATOM 785 C CA . ASN A 1 108 ? -1.053 -0.478 24.117 1.00 75.44 108 ASN A CA 1
ATOM 786 C C . ASN A 1 108 ? -2.099 -0.764 23.022 1.00 75.44 108 ASN A C 1
ATOM 788 O O . ASN A 1 108 ? -3.196 -1.247 23.309 1.00 75.44 108 ASN A O 1
ATOM 792 N N . THR A 1 109 ? -1.809 -0.416 21.769 1.00 81.50 109 THR A N 1
ATOM 793 C CA . THR A 1 109 ? -2.741 -0.662 20.660 1.00 81.50 109 THR A CA 1
ATOM 794 C C . THR A 1 109 ? -2.691 -2.133 20.251 1.00 81.50 109 THR A C 1
ATOM 796 O O . THR A 1 109 ? -1.618 -2.657 19.972 1.00 81.50 109 THR A O 1
ATOM 799 N N . ALA A 1 110 ? -3.845 -2.802 20.196 1.00 84.25 110 ALA A N 1
ATOM 800 C CA . ALA A 1 110 ? -3.929 -4.177 19.707 1.00 84.25 110 ALA A CA 1
ATOM 801 C C . ALA A 1 110 ? -3.724 -4.243 18.178 1.00 84.25 110 ALA A C 1
ATOM 803 O O . ALA A 1 110 ? -4.135 -3.314 17.473 1.00 84.25 110 ALA A O 1
ATOM 804 N N . PRO A 1 111 ? -3.131 -5.330 17.644 1.00 87.19 111 PRO A N 1
ATOM 805 C CA . PRO A 1 111 ? -3.023 -5.535 16.204 1.00 87.19 111 PRO A CA 1
ATOM 806 C C . PRO A 1 111 ? -4.406 -5.620 15.560 1.00 87.19 111 PRO A C 1
ATOM 808 O O . PRO A 1 111 ? -5.362 -6.132 16.147 1.00 87.19 111 PRO A O 1
ATOM 811 N N . MET A 1 112 ? -4.501 -5.129 14.327 1.00 88.50 112 MET A N 1
ATOM 812 C CA . MET A 1 112 ? -5.748 -5.146 13.577 1.00 88.50 112 MET A CA 1
ATOM 813 C C . MET A 1 112 ? -6.192 -6.580 13.263 1.00 88.50 112 MET A C 1
ATOM 815 O O . MET A 1 112 ? -5.378 -7.456 12.959 1.00 88.50 112 MET A O 1
ATOM 819 N N . THR A 1 113 ? -7.505 -6.812 13.287 1.00 89.88 113 THR A N 1
ATOM 820 C CA . THR A 1 113 ? -8.072 -8.127 12.975 1.00 89.88 113 THR A CA 1
ATOM 821 C C . THR A 1 113 ? -7.949 -8.461 11.484 1.00 89.88 113 THR A C 1
ATOM 823 O O . THR A 1 113 ? -7.929 -7.582 10.622 1.00 89.88 113 THR A O 1
ATOM 826 N N . GLU A 1 114 ? -7.936 -9.752 11.137 1.00 89.50 114 GLU A N 1
ATOM 827 C CA . GLU A 1 114 ? -7.848 -10.189 9.735 1.00 89.50 114 GLU A CA 1
ATOM 828 C C . GLU A 1 114 ? -9.029 -9.686 8.879 1.00 89.50 114 GLU A C 1
ATOM 830 O O . GLU A 1 114 ? -8.866 -9.374 7.698 1.00 89.50 114 GLU A O 1
ATOM 835 N N . GLY A 1 115 ? -10.227 -9.575 9.468 1.00 90.06 115 GLY A N 1
ATOM 836 C CA . GLY A 1 115 ? -11.418 -9.064 8.784 1.00 90.06 115 GLY A CA 1
ATOM 837 C C . GLY A 1 115 ? -11.283 -7.593 8.383 1.00 90.06 115 GLY A C 1
ATOM 838 O O . GLY A 1 115 ? -11.578 -7.229 7.241 1.00 90.06 115 GLY A O 1
ATOM 839 N N . GLU A 1 116 ? -10.779 -6.762 9.294 1.00 90.50 116 GLU A N 1
ATOM 840 C CA . GLU A 1 116 ? -10.490 -5.347 9.039 1.00 90.50 116 GLU A CA 1
ATOM 841 C C . GLU A 1 116 ? -9.324 -5.187 8.056 1.00 90.50 116 GLU A C 1
ATOM 843 O O . GLU A 1 116 ? -9.428 -4.416 7.098 1.00 90.50 116 GLU A O 1
ATOM 848 N N . ALA A 1 117 ? -8.271 -5.998 8.204 1.00 91.50 117 ALA A N 1
ATOM 849 C CA . ALA A 1 117 ? -7.143 -6.032 7.276 1.00 91.50 117 ALA A CA 1
ATOM 850 C C . ALA A 1 117 ? -7.595 -6.328 5.842 1.00 91.50 117 ALA A C 1
ATOM 852 O O . ALA A 1 117 ? -7.218 -5.615 4.913 1.00 91.50 117 ALA A O 1
ATOM 853 N N . LYS A 1 118 ? -8.465 -7.327 5.647 1.00 91.69 118 LYS A N 1
ATOM 854 C CA . LYS A 1 118 ? -9.049 -7.651 4.334 1.00 91.69 118 LYS A CA 1
ATOM 855 C C . LYS A 1 118 ? -9.919 -6.521 3.785 1.00 91.69 118 LYS A C 1
ATOM 857 O O . LYS A 1 118 ? -9.985 -6.335 2.569 1.00 91.69 118 LYS A O 1
ATOM 862 N N . ALA A 1 119 ? -10.600 -5.767 4.648 1.00 91.19 119 ALA A N 1
ATOM 863 C CA . ALA A 1 119 ? -11.388 -4.617 4.222 1.00 91.19 119 ALA A CA 1
ATOM 864 C C . ALA A 1 119 ? -10.503 -3.474 3.706 1.00 91.19 119 ALA A C 1
ATOM 866 O O . ALA A 1 119 ? -10.815 -2.911 2.655 1.00 91.19 119 ALA A O 1
ATOM 867 N N . LEU A 1 120 ? -9.396 -3.174 4.393 1.00 91.06 120 LEU A N 1
ATOM 868 C CA . LEU A 1 120 ? -8.428 -2.159 3.969 1.00 91.06 120 LEU A CA 1
ATOM 869 C C . LEU A 1 120 ? -7.575 -2.607 2.780 1.00 91.06 120 LEU A C 1
ATOM 871 O O . LEU A 1 120 ? -7.280 -1.783 1.918 1.00 91.06 120 LEU A O 1
ATOM 875 N N . LEU A 1 121 ? -7.263 -3.901 2.665 1.00 92.56 121 LEU A N 1
ATOM 876 C CA . LEU A 1 121 ? -6.515 -4.455 1.534 1.00 92.56 121 LEU A CA 1
ATOM 877 C C . LEU A 1 121 ? -7.200 -4.158 0.196 1.00 92.56 121 LEU A C 1
ATOM 879 O O . LEU A 1 121 ? -6.534 -3.903 -0.793 1.00 92.56 121 LEU A O 1
ATOM 883 N N . ARG A 1 122 ? -8.537 -4.101 0.159 1.00 89.44 122 ARG A N 1
ATOM 884 C CA . ARG A 1 122 ? -9.284 -3.730 -1.058 1.00 89.44 122 ARG A CA 1
ATOM 885 C C . ARG A 1 122 ? -9.010 -2.305 -1.548 1.00 89.44 122 ARG A C 1
ATOM 887 O O . ARG A 1 122 ? -9.342 -1.995 -2.688 1.00 89.44 122 ARG A O 1
ATOM 894 N N . LYS A 1 123 ? -8.447 -1.440 -0.701 1.00 89.38 123 LYS A N 1
ATOM 895 C CA . LYS A 1 123 ? -8.098 -0.056 -1.044 1.00 89.38 123 LYS A CA 1
ATOM 896 C C . LYS A 1 123 ? -6.666 0.096 -1.563 1.00 89.38 123 LYS A C 1
ATOM 898 O O . LYS A 1 123 ? -6.348 1.165 -2.071 1.00 89.38 123 LYS A O 1
ATOM 903 N N . VAL A 1 124 ? -5.820 -0.925 -1.416 1.00 91.31 124 VAL A N 1
ATOM 904 C CA . VAL A 1 124 ? -4.391 -0.882 -1.759 1.00 91.31 124 VAL A CA 1
ATOM 905 C C . VAL A 1 124 ? -4.105 -1.988 -2.778 1.00 91.31 124 VAL A C 1
ATOM 907 O O . VAL A 1 124 ? -4.473 -3.143 -2.563 1.00 91.31 124 VAL A O 1
ATOM 910 N N . VAL A 1 125 ? -3.511 -1.659 -3.923 1.00 88.50 125 VAL A N 1
ATOM 911 C CA . VAL A 1 125 ? -3.475 -2.574 -5.078 1.00 88.50 125 VAL A CA 1
ATOM 912 C C . VAL A 1 125 ? -2.110 -3.248 -5.181 1.00 88.50 125 VAL A C 1
ATOM 914 O O . VAL A 1 125 ? -1.081 -2.597 -5.123 1.00 88.50 125 VAL A O 1
ATOM 917 N N . GLY A 1 126 ? -2.087 -4.571 -5.372 1.00 89.69 126 GLY A N 1
ATOM 918 C CA . GLY A 1 126 ? -0.840 -5.341 -5.523 1.00 89.69 126 GLY A CA 1
ATOM 919 C C . GLY A 1 126 ? -0.255 -5.877 -4.213 1.00 89.69 126 GLY A C 1
ATOM 920 O O . GLY A 1 126 ? 0.681 -6.675 -4.238 1.00 89.69 126 GLY A O 1
ATOM 921 N N . TRP A 1 127 ? -0.857 -5.525 -3.078 1.00 94.94 127 TRP A N 1
ATOM 922 C CA . TRP A 1 127 ? -0.464 -6.021 -1.764 1.00 94.94 127 TRP A CA 1
ATOM 923 C C . TRP A 1 127 ? -1.185 -7.320 -1.408 1.00 94.94 127 TRP A C 1
ATOM 925 O O . TRP A 1 127 ? -2.338 -7.550 -1.781 1.00 94.94 127 TRP A O 1
ATOM 935 N N . ARG A 1 128 ? -0.509 -8.170 -0.638 1.00 94.12 128 ARG A N 1
ATOM 936 C CA . ARG A 1 128 ? -1.065 -9.395 -0.058 1.00 94.12 128 ARG A CA 1
ATOM 937 C C . ARG A 1 128 ? -0.796 -9.447 1.439 1.00 94.12 128 ARG A C 1
ATOM 939 O O . ARG A 1 128 ? 0.221 -8.943 1.911 1.00 94.12 128 ARG A O 1
ATOM 946 N N . LEU A 1 129 ? -1.710 -10.079 2.166 1.00 93.25 129 LEU A N 1
ATOM 947 C CA . LEU A 1 129 ? -1.555 -10.352 3.590 1.00 93.25 129 LEU A CA 1
ATOM 948 C C . LEU A 1 129 ? -0.810 -11.672 3.769 1.00 93.25 129 LEU A C 1
ATOM 950 O O . LEU A 1 129 ? -1.168 -12.675 3.149 1.00 93.25 129 LEU A O 1
ATOM 954 N N . VAL A 1 130 ? 0.213 -11.667 4.616 1.00 91.69 130 VAL A N 1
ATOM 955 C CA . VAL A 1 130 ? 0.974 -12.860 4.998 1.00 91.69 130 VAL A CA 1
ATOM 956 C C . VAL A 1 130 ? 1.058 -12.927 6.516 1.00 91.69 130 VAL A C 1
ATOM 958 O O . VAL A 1 130 ? 1.114 -11.898 7.179 1.00 91.69 130 VAL A O 1
ATOM 961 N N . ASN A 1 131 ? 1.054 -14.131 7.079 1.00 89.38 131 ASN A N 1
ATOM 962 C CA . ASN A 1 131 ? 1.218 -14.317 8.520 1.00 89.38 131 ASN A CA 1
ATOM 963 C C . ASN A 1 131 ? 2.699 -14.175 8.902 1.00 89.38 131 ASN A C 1
ATOM 965 O O . ASN A 1 131 ? 3.577 -14.673 8.193 1.00 89.38 131 ASN A O 1
ATOM 969 N N . LEU A 1 132 ? 2.978 -13.507 10.021 1.00 78.38 132 LEU A N 1
ATOM 970 C CA . LEU A 1 132 ? 4.335 -13.268 10.524 1.00 78.38 132 LEU A CA 1
ATOM 971 C C . LEU A 1 132 ? 5.005 -14.562 11.043 1.00 78.38 132 LEU A C 1
ATOM 973 O O . LEU A 1 132 ? 6.225 -14.616 11.163 1.00 78.38 132 LEU A O 1
ATOM 977 N N . GLY A 1 133 ? 4.232 -15.625 11.302 1.00 73.25 133 GLY A N 1
ATOM 978 C CA . GLY A 1 133 ? 4.731 -16.930 11.742 1.00 73.25 133 GLY A CA 1
ATOM 979 C C . GLY A 1 133 ? 3.625 -17.976 11.934 1.00 73.25 133 GLY A C 1
ATOM 980 O O . GLY A 1 133 ? 2.454 -17.718 11.671 1.00 73.25 133 GLY A O 1
ATOM 981 N N . SER A 1 134 ? 4.007 -19.175 12.394 1.00 55.97 134 SER A N 1
ATOM 982 C CA . SER A 1 134 ? 3.101 -20.324 12.585 1.00 55.97 134 SER A CA 1
ATOM 983 C C . SER A 1 134 ? 2.278 -20.281 13.883 1.00 55.97 134 SER A C 1
ATOM 985 O O . SER A 1 134 ? 1.411 -21.136 14.046 1.00 55.97 134 SER A O 1
ATOM 987 N N . SER A 1 135 ? 2.557 -19.364 14.820 1.00 53.38 135 SER A N 1
ATOM 988 C CA . SER A 1 135 ? 2.028 -19.477 16.191 1.00 53.38 135 SER A CA 1
ATOM 989 C C . SER A 1 135 ? 1.433 -18.204 16.800 1.00 53.38 135 SER A C 1
ATOM 991 O O . SER A 1 135 ? 0.815 -18.308 17.854 1.00 53.38 135 SER A O 1
ATOM 993 N N . GLU A 1 136 ? 1.555 -17.0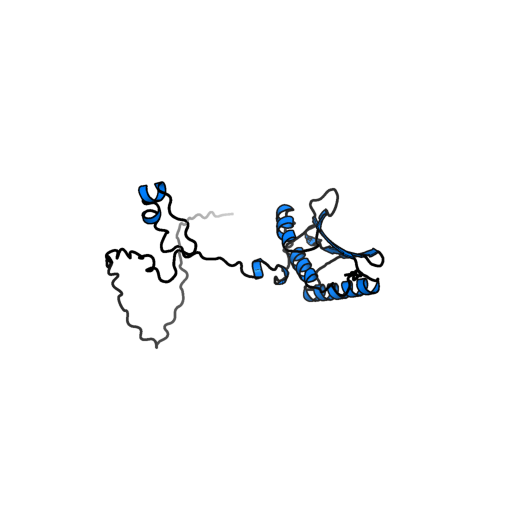29 16.176 1.00 55.56 136 GLU A N 1
ATOM 994 C CA . GLU A 1 136 ? 1.007 -15.785 16.740 1.00 55.56 136 GLU A CA 1
ATOM 995 C C . GLU A 1 136 ? 0.320 -14.939 15.666 1.00 55.56 136 GLU A C 1
ATOM 997 O O . GLU A 1 136 ? 0.749 -14.901 14.514 1.00 55.56 136 GLU A O 1
ATOM 1002 N N . ALA A 1 137 ? -0.773 -14.283 16.062 1.00 63.44 137 ALA A N 1
ATOM 1003 C CA . ALA A 1 137 ? -1.766 -13.589 15.237 1.00 63.44 137 ALA A CA 1
ATOM 1004 C C . ALA A 1 137 ? -1.262 -12.307 14.531 1.00 63.44 137 ALA A C 1
ATOM 1006 O O . ALA A 1 137 ? -2.044 -11.399 14.248 1.00 63.44 137 ALA A O 1
ATOM 1007 N N . GLY A 1 138 ? 0.039 -12.212 14.260 1.00 76.75 138 GLY A N 1
ATOM 1008 C CA . GLY A 1 138 ? 0.646 -11.105 13.535 1.00 76.75 138 GLY A CA 1
ATOM 1009 C C . GLY A 1 138 ? 0.456 -11.263 12.029 1.00 76.75 138 GLY A C 1
ATOM 1010 O O . GLY A 1 138 ? 0.863 -12.264 11.437 1.00 76.75 138 GLY A O 1
ATOM 1011 N N . LEU A 1 139 ? -0.141 -10.257 11.396 1.00 89.06 139 LEU A N 1
ATOM 1012 C CA . LEU A 1 139 ? -0.206 -10.121 9.941 1.00 89.06 139 LEU A CA 1
ATOM 1013 C C . LEU A 1 139 ? 0.916 -9.190 9.463 1.00 89.06 139 LEU A C 1
ATOM 1015 O O . LEU A 1 139 ? 1.360 -8.316 10.206 1.00 89.06 139 LEU A O 1
ATOM 1019 N N . LYS A 1 140 ? 1.336 -9.353 8.210 1.00 91.81 140 LYS A N 1
ATOM 1020 C CA . LYS A 1 140 ? 2.208 -8.431 7.475 1.00 91.81 140 LYS A CA 1
ATOM 1021 C C . LYS A 1 140 ? 1.663 -8.164 6.079 1.00 91.81 140 LYS A C 1
ATOM 1023 O O . LYS A 1 140 ? 0.991 -9.014 5.485 1.00 91.81 140 LYS A O 1
ATOM 1028 N N . LEU A 1 141 ? 1.967 -6.982 5.557 1.00 94.31 141 LEU A N 1
ATOM 1029 C CA . LEU A 1 141 ? 1.699 -6.611 4.175 1.00 94.31 141 LEU A CA 1
ATOM 1030 C C . LEU A 1 141 ? 2.930 -6.920 3.333 1.00 94.31 141 LEU A C 1
ATOM 1032 O O . LEU A 1 141 ? 4.047 -6.594 3.719 1.00 94.31 141 LEU A 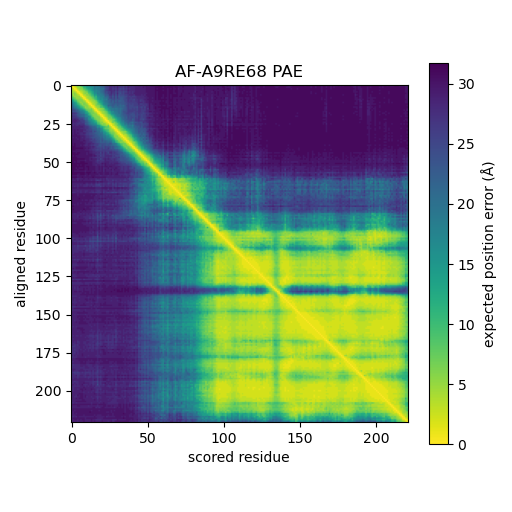O 1
ATOM 1036 N N . GLN A 1 142 ? 2.720 -7.549 2.182 1.00 94.88 142 GLN A N 1
ATOM 1037 C CA . GLN A 1 142 ? 3.785 -7.928 1.263 1.00 94.88 142 GLN A CA 1
ATOM 1038 C C . GLN A 1 142 ? 3.408 -7.519 -0.162 1.00 94.88 142 GLN A C 1
ATOM 1040 O O . GLN A 1 142 ? 2.290 -7.777 -0.606 1.00 94.88 142 GLN A O 1
ATOM 1045 N N . CYS A 1 143 ? 4.337 -6.927 -0.904 1.00 94.69 143 CYS A N 1
ATOM 1046 C CA . CYS A 1 143 ? 4.165 -6.614 -2.321 1.00 94.69 143 CYS A CA 1
ATOM 1047 C C . CYS A 1 143 ? 5.421 -7.025 -3.096 1.00 94.69 143 CYS A C 1
ATOM 1049 O O . CYS A 1 143 ? 6.539 -6.793 -2.637 1.00 94.69 143 CYS A O 1
ATOM 1051 N N . ASP A 1 144 ? 5.234 -7.688 -4.241 1.00 94.06 144 ASP A N 1
ATOM 1052 C CA . ASP A 1 144 ? 6.328 -8.146 -5.105 1.00 94.06 144 ASP A CA 1
ATOM 1053 C C . ASP A 1 144 ? 6.275 -7.378 -6.435 1.00 94.06 144 ASP A C 1
ATOM 1055 O O . ASP A 1 144 ? 5.263 -7.423 -7.136 1.00 94.06 144 ASP A O 1
ATOM 1059 N N . TRP A 1 145 ? 7.385 -6.752 -6.825 1.00 93.25 145 TRP A N 1
ATOM 1060 C CA . TRP A 1 145 ? 7.559 -6.118 -8.131 1.00 93.25 145 TRP A CA 1
ATOM 1061 C C . TRP A 1 145 ? 8.526 -6.920 -8.995 1.00 93.25 145 TRP A C 1
ATOM 1063 O O . TRP A 1 145 ? 9.599 -7.329 -8.548 1.00 93.25 145 TRP A O 1
ATOM 1073 N N . LEU A 1 146 ? 8.150 -7.100 -10.262 1.00 92.81 146 LEU A N 1
ATOM 1074 C CA . LEU A 1 146 ? 9.009 -7.658 -11.300 1.00 92.81 146 LEU A CA 1
ATOM 1075 C C . LEU A 1 146 ? 9.454 -6.538 -12.242 1.00 92.81 146 LEU A C 1
ATOM 1077 O O . LEU A 1 146 ? 8.636 -5.913 -12.920 1.00 92.81 146 LEU A O 1
ATOM 1081 N N . LEU A 1 147 ? 10.757 -6.303 -12.286 1.00 93.75 147 LEU A N 1
ATOM 1082 C CA . LEU A 1 147 ? 11.377 -5.198 -13.003 1.00 93.75 147 LEU A CA 1
ATOM 1083 C C . LEU A 1 147 ? 12.178 -5.701 -14.209 1.00 93.75 147 LEU A C 1
ATOM 1085 O O . LEU A 1 147 ? 12.325 -6.906 -14.431 1.00 93.75 147 LEU A O 1
ATOM 1089 N N . LYS A 1 148 ? 12.650 -4.771 -15.041 1.00 91.38 148 LYS A N 1
ATOM 1090 C CA . LYS A 1 148 ? 13.416 -5.104 -16.252 1.00 91.38 148 LYS A CA 1
ATOM 1091 C C . LYS A 1 148 ? 14.879 -5.461 -15.961 1.00 91.38 148 LYS A C 1
ATOM 1093 O O . LYS A 1 148 ? 15.356 -6.446 -16.514 1.00 91.38 148 LYS A O 1
ATOM 1098 N N . ASP A 1 149 ? 15.534 -4.709 -15.071 1.00 91.25 149 ASP A N 1
ATOM 1099 C CA . ASP A 1 149 ? 16.981 -4.762 -14.813 1.00 91.25 149 ASP A CA 1
ATOM 1100 C C . ASP A 1 149 ? 17.310 -4.541 -13.324 1.00 91.25 149 ASP A C 1
ATOM 1102 O O . ASP A 1 149 ? 16.554 -3.892 -12.593 1.00 91.25 149 ASP A O 1
ATOM 1106 N N . ALA A 1 150 ? 18.505 -4.945 -12.892 1.00 91.19 150 ALA A N 1
ATOM 1107 C CA . ALA A 1 150 ? 19.000 -4.664 -11.538 1.00 91.19 150 ALA A CA 1
ATOM 1108 C C . ALA A 1 150 ? 19.129 -3.157 -11.232 1.00 91.19 150 ALA A C 1
ATOM 1110 O O . ALA A 1 150 ? 18.926 -2.728 -10.100 1.00 91.19 150 ALA A O 1
ATOM 1111 N N . VAL A 1 151 ? 19.389 -2.316 -12.240 1.00 92.50 151 VAL A N 1
ATOM 1112 C CA . VAL A 1 151 ? 19.411 -0.851 -12.0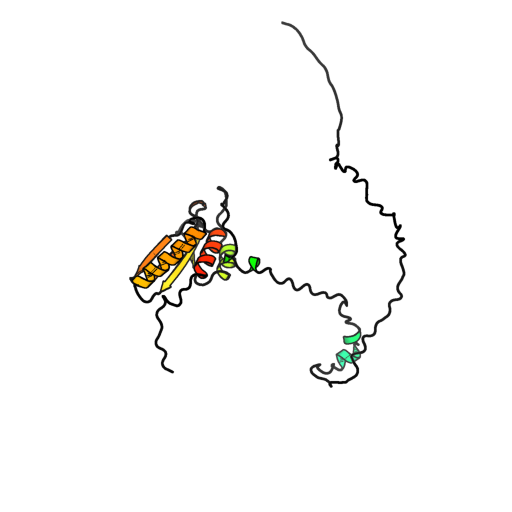56 1.00 92.50 151 VAL A CA 1
ATOM 1113 C C . VAL A 1 151 ? 18.013 -0.329 -11.711 1.00 92.50 151 VAL A C 1
ATOM 1115 O O . VAL A 1 151 ? 17.856 0.481 -10.800 1.00 92.50 151 VAL A O 1
ATOM 1118 N N . SER A 1 152 ? 16.975 -0.858 -12.368 1.00 93.19 152 SER A N 1
ATOM 1119 C CA . SER A 1 152 ? 15.593 -0.471 -12.067 1.00 93.19 152 SER A CA 1
ATOM 1120 C C . SER A 1 152 ? 15.142 -0.898 -10.667 1.00 93.19 152 SER A C 1
ATOM 1122 O O . SER A 1 152 ? 14.342 -0.193 -10.060 1.00 93.19 152 SER A O 1
ATOM 1124 N N . VAL A 1 153 ? 15.697 -1.991 -10.123 1.00 93.12 153 VAL A N 1
ATOM 1125 C CA . VAL A 1 153 ? 15.518 -2.379 -8.710 1.00 93.12 153 VAL A CA 1
ATOM 1126 C C . VAL A 1 153 ? 16.031 -1.280 -7.791 1.00 93.12 153 VAL A C 1
ATOM 1128 O O . VAL A 1 153 ? 15.284 -0.789 -6.952 1.00 93.12 153 VAL A O 1
ATOM 1131 N N . THR A 1 154 ? 17.279 -0.849 -7.982 1.00 93.00 154 THR A N 1
ATOM 1132 C CA . THR A 1 154 ? 17.874 0.197 -7.137 1.00 93.00 154 THR A CA 1
ATOM 1133 C C . THR A 1 154 ? 17.141 1.532 -7.251 1.00 93.00 154 THR A C 1
ATOM 1135 O O . THR A 1 154 ? 16.971 2.229 -6.251 1.00 93.00 154 THR A O 1
ATOM 1138 N N . GLU A 1 155 ? 16.647 1.866 -8.445 1.00 94.81 155 GLU A N 1
ATOM 1139 C CA . GLU A 1 155 ? 15.870 3.080 -8.674 1.00 94.81 155 GLU A CA 1
ATOM 1140 C C . GLU A 1 155 ? 14.503 3.030 -7.977 1.00 94.81 155 GLU A C 1
ATOM 1142 O O . GLU A 1 155 ? 14.115 4.008 -7.336 1.00 94.81 155 GLU A O 1
ATOM 1147 N N . LEU A 1 156 ? 13.799 1.891 -8.035 1.00 94.62 156 LEU A N 1
ATOM 1148 C CA . LEU A 1 156 ? 12.549 1.702 -7.296 1.00 94.62 156 LEU A CA 1
ATOM 1149 C C . LEU A 1 156 ? 12.781 1.852 -5.791 1.00 94.62 156 LEU A C 1
ATOM 1151 O O . LEU A 1 156 ? 12.058 2.602 -5.138 1.00 94.62 156 LEU A O 1
ATOM 1155 N N . SER A 1 157 ? 13.810 1.192 -5.255 1.00 93.75 157 SER A N 1
ATOM 1156 C CA . SER A 1 157 ? 14.167 1.289 -3.837 1.00 93.75 157 SER A CA 1
ATOM 1157 C C . SER A 1 157 ? 14.433 2.738 -3.427 1.00 93.75 157 SER A C 1
ATOM 1159 O O . SER A 1 157 ? 13.915 3.187 -2.411 1.00 93.75 157 SER A O 1
ATOM 1161 N N . ALA A 1 158 ? 15.154 3.508 -4.248 1.00 94.44 158 ALA A N 1
ATOM 1162 C CA . ALA A 1 158 ? 15.403 4.924 -3.986 1.00 94.44 158 ALA A CA 1
ATOM 1163 C C . ALA A 1 158 ? 14.118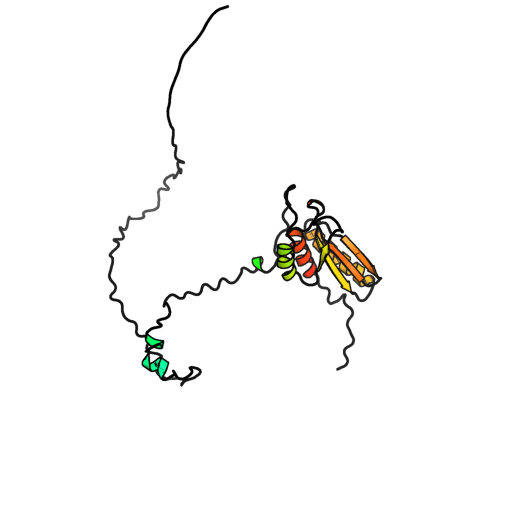 5.773 -4.001 1.00 94.44 158 ALA A C 1
ATOM 1165 O O . ALA A 1 158 ? 13.983 6.693 -3.193 1.00 94.44 158 ALA A O 1
ATOM 1166 N N . ARG A 1 159 ? 13.159 5.477 -4.892 1.00 95.44 159 ARG A N 1
ATOM 1167 C CA . ARG A 1 159 ? 11.846 6.152 -4.906 1.00 95.44 159 ARG A CA 1
ATOM 1168 C C . ARG A 1 159 ? 11.042 5.831 -3.646 1.00 95.44 159 ARG A C 1
ATOM 1170 O O . ARG A 1 159 ? 10.461 6.739 -3.064 1.00 95.44 159 ARG A O 1
ATOM 1177 N N . ILE A 1 160 ? 11.052 4.575 -3.202 1.00 94.56 160 ILE A N 1
ATOM 1178 C CA . ILE A 1 160 ? 10.379 4.151 -1.965 1.00 94.56 160 ILE A CA 1
ATOM 1179 C C . ILE A 1 160 ? 11.020 4.819 -0.742 1.00 94.56 160 ILE A C 1
ATOM 1181 O O . ILE A 1 160 ? 10.293 5.314 0.116 1.00 94.56 160 ILE A O 1
ATOM 1185 N N . SER A 1 161 ? 12.352 4.926 -0.690 1.00 94.00 161 SER A N 1
ATOM 1186 C CA . SER A 1 161 ? 13.046 5.649 0.384 1.00 94.00 161 SER A CA 1
ATOM 1187 C C . SER A 1 161 ? 12.592 7.103 0.499 1.00 94.00 161 SER A C 1
ATOM 1189 O O . SER A 1 161 ? 12.344 7.563 1.607 1.00 94.00 161 SER A O 1
ATOM 1191 N N . LYS A 1 162 ? 12.391 7.810 -0.622 1.00 94.75 162 LYS A N 1
ATOM 1192 C CA . LYS A 1 162 ? 11.855 9.184 -0.599 1.00 94.75 162 LYS A CA 1
ATOM 1193 C C . LYS A 1 162 ? 10.449 9.248 0.003 1.00 94.75 162 LYS A C 1
ATOM 1195 O O . LYS A 1 162 ? 10.164 10.129 0.803 1.00 94.75 162 LYS A O 1
ATOM 1200 N N . VAL A 1 163 ? 9.587 8.286 -0.331 1.00 93.69 163 VAL A N 1
ATOM 1201 C CA . VAL A 1 163 ? 8.242 8.193 0.266 1.00 93.69 163 VAL A CA 1
ATOM 1202 C C . VAL A 1 163 ? 8.321 7.912 1.770 1.00 93.69 163 VAL A C 1
ATOM 1204 O O . VAL A 1 163 ? 7.516 8.440 2.534 1.00 93.69 163 VAL A O 1
ATOM 1207 N N . ALA A 1 164 ? 9.292 7.108 2.213 1.00 92.31 164 ALA A N 1
ATOM 1208 C CA . ALA A 1 164 ? 9.540 6.863 3.633 1.00 92.31 164 ALA A CA 1
ATOM 1209 C C . ALA A 1 164 ? 10.005 8.131 4.365 1.00 92.31 164 ALA A C 1
ATOM 1211 O O . ALA A 1 164 ? 9.506 8.414 5.452 1.00 92.31 164 ALA A O 1
ATOM 1212 N N . GLU A 1 165 ? 10.889 8.928 3.760 1.00 92.25 165 GLU A N 1
ATOM 1213 C CA . GLU A 1 165 ? 11.330 10.223 4.299 1.00 92.25 165 GLU A CA 1
ATOM 1214 C C . GLU A 1 165 ? 10.153 11.200 4.470 1.00 92.25 165 GLU A C 1
ATOM 1216 O O . GLU A 1 165 ? 9.998 11.804 5.532 1.00 92.25 165 GLU A O 1
ATOM 1221 N N . GLU A 1 166 ? 9.264 11.291 3.476 1.00 90.88 166 GLU A N 1
ATOM 1222 C CA . GLU A 1 166 ? 8.027 12.092 3.546 1.00 90.88 166 GLU A CA 1
ATOM 1223 C C . GLU A 1 166 ? 7.022 11.575 4.592 1.00 90.88 166 GLU A C 1
ATOM 1225 O O . GLU A 1 166 ? 6.121 12.295 5.026 1.00 90.88 166 GLU A O 1
ATOM 1230 N N . ALA A 1 167 ? 7.158 10.313 4.992 1.00 88.94 167 ALA A N 1
ATOM 1231 C CA . ALA A 1 167 ? 6.326 9.629 5.971 1.00 88.94 167 ALA A CA 1
ATOM 1232 C C . ALA A 1 167 ? 6.982 9.567 7.364 1.00 88.94 167 ALA A C 1
ATOM 1234 O O . ALA A 1 167 ? 6.733 8.620 8.107 1.00 88.94 167 ALA A O 1
ATOM 1235 N N . GLU A 1 168 ? 7.815 10.556 7.710 1.00 86.69 168 GLU A N 1
ATOM 1236 C CA . GLU A 1 168 ? 8.540 10.637 8.991 1.00 86.69 168 GLU A CA 1
ATOM 1237 C C . GLU A 1 168 ? 9.446 9.418 9.259 1.00 86.69 168 GLU A C 1
ATOM 1239 O O . GLU A 1 168 ? 9.604 8.972 10.394 1.00 86.69 168 GLU A O 1
ATOM 1244 N N . ASN A 1 169 ? 10.072 8.886 8.203 1.00 84.31 169 ASN A N 1
ATOM 1245 C CA . ASN A 1 169 ? 10.965 7.725 8.245 1.00 84.31 169 ASN A CA 1
ATOM 1246 C C . ASN A 1 169 ? 10.282 6.452 8.783 1.00 84.31 169 ASN A C 1
ATOM 1248 O O . ASN A 1 169 ? 10.828 5.737 9.627 1.00 84.31 169 ASN A O 1
ATOM 1252 N N . TYR A 1 170 ? 9.068 6.183 8.290 1.00 86.94 170 TYR A N 1
ATOM 1253 C CA . TYR A 1 170 ? 8.298 4.993 8.653 1.00 86.94 170 TYR A CA 1
ATOM 1254 C C . TYR A 1 170 ? 9.086 3.695 8.377 1.00 86.94 170 TYR A C 1
ATOM 1256 O O . TYR A 1 170 ? 9.689 3.571 7.305 1.00 86.94 170 TYR A O 1
ATOM 1264 N N . PRO A 1 171 ? 9.088 2.710 9.297 1.00 87.88 171 PRO A N 1
ATOM 1265 C CA . PRO A 1 171 ? 9.846 1.477 9.118 1.00 87.88 171 PRO A CA 1
ATOM 1266 C C . PRO A 1 171 ? 9.255 0.600 8.005 1.00 87.88 171 PRO A C 1
ATOM 1268 O O . PRO A 1 171 ? 8.049 0.363 7.949 1.00 87.88 171 PRO A O 1
ATOM 1271 N N . TYR A 1 172 ? 10.119 0.072 7.140 1.00 91.56 172 TYR A N 1
ATOM 1272 C CA . TYR A 1 172 ? 9.767 -0.909 6.114 1.00 91.56 172 TYR A CA 1
ATOM 1273 C C . TYR A 1 172 ? 10.946 -1.846 5.845 1.00 91.56 172 TYR A C 1
ATOM 1275 O O . TYR A 1 172 ? 12.101 -1.480 6.069 1.00 91.56 172 TYR A O 1
ATOM 1283 N N . GLU A 1 173 ? 10.663 -3.047 5.346 1.00 91.69 173 GLU A N 1
ATOM 1284 C CA . GLU A 1 173 ? 11.688 -3.993 4.914 1.00 91.69 173 GLU A CA 1
ATOM 1285 C C . GLU A 1 173 ? 11.635 -4.166 3.395 1.00 91.69 173 GLU A C 1
ATOM 1287 O O . GLU A 1 173 ? 10.572 -4.365 2.806 1.00 91.69 173 GLU A O 1
ATOM 1292 N N . ILE A 1 174 ? 12.798 -4.109 2.745 1.00 92.25 174 ILE A N 1
ATOM 1293 C CA . ILE A 1 174 ? 12.939 -4.375 1.316 1.00 92.25 174 ILE A CA 1
ATOM 1294 C C . ILE A 1 174 ? 13.901 -5.540 1.101 1.00 92.25 174 ILE A C 1
ATOM 1296 O O . ILE A 1 174 ? 15.061 -5.511 1.505 1.00 92.25 174 ILE A O 1
ATOM 1300 N N . GLN A 1 175 ? 13.406 -6.584 0.449 1.00 91.25 175 GLN A N 1
ATOM 1301 C CA . GLN A 1 175 ? 14.149 -7.789 0.121 1.00 91.25 175 GLN A CA 1
ATOM 1302 C C . GLN A 1 175 ? 14.295 -7.884 -1.396 1.00 91.25 175 GLN A C 1
ATOM 1304 O O . GLN A 1 175 ? 13.315 -7.881 -2.143 1.00 91.25 175 GLN A O 1
ATOM 1309 N N . THR A 1 176 ? 15.532 -7.993 -1.869 1.00 90.00 176 THR A N 1
ATOM 1310 C CA . THR A 1 176 ? 15.804 -8.297 -3.278 1.00 90.00 176 THR A CA 1
ATOM 1311 C C . THR A 1 176 ? 15.857 -9.813 -3.418 1.00 90.00 176 THR A C 1
ATOM 1313 O O . THR A 1 176 ? 16.762 -10.441 -2.876 1.00 90.00 176 THR A O 1
ATOM 1316 N N . LEU A 1 177 ? 14.854 -10.404 -4.075 1.00 88.81 177 LEU A N 1
ATOM 1317 C CA . LEU A 1 177 ? 14.732 -11.863 -4.182 1.00 88.81 177 LEU A CA 1
ATOM 1318 C C . LEU A 1 177 ? 15.574 -12.412 -5.340 1.00 88.81 177 LEU A C 1
ATOM 1320 O O . LEU A 1 177 ? 16.215 -13.444 -5.196 1.00 88.81 177 LEU A O 1
ATOM 1324 N N . ASP A 1 178 ? 15.589 -11.686 -6.458 1.00 88.44 178 ASP A N 1
ATOM 1325 C CA . ASP A 1 178 ? 16.352 -11.996 -7.670 1.00 88.44 178 ASP A CA 1
ATOM 1326 C C . ASP A 1 178 ? 16.958 -10.702 -8.230 1.00 88.44 178 ASP A C 1
ATOM 1328 O O . ASP A 1 178 ? 16.609 -9.607 -7.789 1.00 88.44 178 ASP A O 1
ATOM 1332 N N . SER A 1 179 ? 17.782 -10.787 -9.281 1.00 86.31 179 SER A N 1
ATOM 1333 C CA . SER A 1 179 ? 18.361 -9.600 -9.939 1.00 86.31 179 SER A CA 1
ATOM 1334 C C . SER A 1 179 ? 17.317 -8.583 -10.417 1.00 86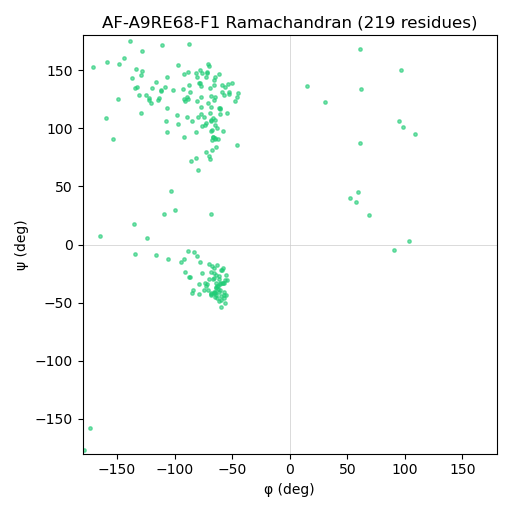.31 179 SER A C 1
ATOM 1336 O O . SER A 1 179 ? 17.622 -7.401 -10.533 1.00 86.31 179 SER A O 1
ATOM 1338 N N . ASN A 1 180 ? 16.092 -9.042 -10.693 1.00 90.88 180 ASN A N 1
ATOM 1339 C CA . ASN A 1 180 ? 15.010 -8.245 -11.268 1.00 90.88 180 ASN A CA 1
ATOM 1340 C C . ASN A 1 180 ? 13.734 -8.261 -10.412 1.00 90.88 180 ASN A C 1
ATOM 1342 O O . ASN A 1 180 ? 12.701 -7.752 -10.850 1.00 90.88 180 ASN A O 1
ATOM 1346 N N . LYS A 1 181 ? 13.763 -8.877 -9.225 1.00 92.50 181 LYS A N 1
ATOM 1347 C CA . LYS A 1 181 ? 12.577 -9.042 -8.381 1.00 92.50 181 LYS A CA 1
ATOM 1348 C C . LYS A 1 181 ? 12.798 -8.421 -7.012 1.00 92.50 181 LYS A C 1
ATOM 1350 O O . LYS A 1 181 ? 13.720 -8.793 -6.288 1.00 92.50 181 LYS A O 1
ATOM 1355 N N . VAL A 1 182 ? 11.893 -7.518 -6.653 1.00 94.81 182 VAL A N 1
ATOM 1356 C CA . VAL A 1 182 ? 11.894 -6.803 -5.376 1.00 94.81 182 VAL A CA 1
ATOM 1357 C C . VAL A 1 182 ? 10.658 -7.189 -4.599 1.00 94.81 182 VAL A C 1
ATOM 1359 O O . VAL A 1 182 ? 9.572 -7.313 -5.162 1.00 94.81 182 VAL A O 1
ATOM 1362 N N . ARG A 1 183 ? 10.825 -7.358 -3.300 1.00 94.88 183 ARG A N 1
ATOM 1363 C CA . ARG A 1 183 ? 9.757 -7.599 -2.352 1.00 94.88 183 ARG A CA 1
ATOM 1364 C C . ARG A 1 183 ? 9.830 -6.545 -1.266 1.00 94.88 183 ARG A C 1
ATOM 1366 O O . ARG A 1 183 ? 10.887 -6.355 -0.679 1.00 94.88 183 ARG A O 1
ATOM 1373 N N . VAL A 1 184 ? 8.713 -5.887 -0.997 1.00 95.06 184 VAL A N 1
ATOM 1374 C CA . VAL A 1 184 ? 8.586 -4.964 0.133 1.00 95.06 184 VAL A CA 1
ATOM 1375 C C . VAL A 1 184 ? 7.633 -5.579 1.136 1.00 95.06 184 VAL A C 1
ATOM 1377 O O . VAL A 1 184 ? 6.557 -6.063 0.769 1.00 95.06 184 VAL A O 1
ATOM 1380 N N . GLU A 1 185 ? 8.051 -5.573 2.391 1.00 93.94 185 GLU A N 1
ATOM 1381 C CA . GLU A 1 185 ? 7.275 -6.024 3.531 1.00 93.94 185 GLU A CA 1
ATOM 1382 C C . GLU A 1 185 ? 7.092 -4.867 4.511 1.00 93.94 185 GLU A C 1
ATOM 1384 O O . GLU A 1 185 ? 8.023 -4.113 4.796 1.00 93.94 185 GLU A O 1
ATOM 1389 N N . ILE A 1 186 ? 5.865 -4.706 5.000 1.00 93.25 186 ILE A N 1
ATOM 1390 C CA . ILE A 1 186 ? 5.504 -3.658 5.954 1.00 93.25 186 ILE A CA 1
ATOM 1391 C C . ILE A 1 186 ? 4.741 -4.305 7.103 1.00 93.25 186 ILE A C 1
ATOM 1393 O O . ILE A 1 186 ? 3.767 -5.039 6.891 1.00 93.25 186 ILE A O 1
ATOM 1397 N N . TRP A 1 187 ? 5.195 -4.023 8.318 1.00 91.38 187 TRP A N 1
ATOM 1398 C CA . TRP A 1 187 ? 4.493 -4.325 9.556 1.00 91.38 187 TRP A CA 1
ATOM 1399 C C . TRP A 1 187 ? 5.014 -3.417 10.672 1.00 91.38 187 TRP A C 1
ATOM 1401 O O . TRP A 1 187 ? 6.152 -2.943 10.636 1.00 91.38 187 TRP A O 1
ATOM 1411 N N . THR A 1 188 ? 4.198 -3.221 11.703 1.00 89.12 188 THR A N 1
ATOM 1412 C CA . THR A 1 188 ? 4.579 -2.423 12.867 1.00 89.12 188 THR A CA 1
ATOM 1413 C C . THR A 1 188 ? 5.080 -3.343 13.978 1.00 89.12 188 THR A C 1
ATOM 1415 O O . THR A 1 188 ? 4.296 -3.992 14.676 1.00 89.12 188 THR A O 1
ATOM 1418 N N . ALA A 1 189 ? 6.403 -3.389 14.175 1.00 82.88 189 ALA A N 1
ATOM 1419 C CA . ALA A 1 189 ? 7.035 -4.227 15.201 1.00 82.88 189 ALA A CA 1
ATOM 1420 C C . ALA A 1 189 ? 6.551 -3.905 16.628 1.00 82.88 189 ALA A C 1
ATOM 1422 O O . ALA A 1 189 ? 6.406 -4.817 17.435 1.00 82.88 189 ALA A O 1
ATOM 1423 N N . SER A 1 190 ? 6.226 -2.640 16.918 1.00 83.31 190 SER A N 1
ATOM 1424 C CA . SER A 1 190 ? 5.739 -2.196 18.234 1.00 83.31 190 SER A CA 1
ATOM 1425 C C . SER A 1 190 ? 4.424 -2.852 18.666 1.00 83.31 190 SER A C 1
ATOM 1427 O O . SER A 1 190 ? 4.174 -2.967 19.858 1.00 83.31 190 SER A O 1
ATOM 1429 N N . ILE A 1 191 ? 3.591 -3.279 17.712 1.00 83.88 191 ILE A N 1
ATOM 1430 C CA . ILE A 1 191 ? 2.281 -3.906 17.967 1.00 83.88 191 ILE A CA 1
ATOM 1431 C C . ILE A 1 191 ? 2.325 -5.419 17.703 1.00 83.88 191 ILE A C 1
ATOM 1433 O O . ILE A 1 191 ? 1.410 -6.152 18.070 1.00 83.88 191 ILE A O 1
ATOM 1437 N N . GLY A 1 192 ? 3.391 -5.906 17.059 1.00 83.31 192 GLY A N 1
ATOM 1438 C CA . GLY A 1 192 ? 3.488 -7.301 16.631 1.00 83.31 192 GLY A CA 1
ATOM 1439 C C . GLY A 1 192 ? 2.514 -7.656 15.501 1.00 83.31 192 GLY A C 1
ATOM 1440 O O . GLY A 1 192 ? 2.125 -8.814 15.367 1.00 83.31 192 GLY A O 1
ATOM 1441 N N . GLY A 1 193 ? 2.093 -6.681 14.685 1.00 88.75 193 GLY A N 1
ATOM 1442 C CA . GLY A 1 193 ? 1.146 -6.913 13.592 1.00 88.75 193 GLY A CA 1
ATOM 1443 C C . GLY A 1 193 ? 0.927 -5.702 12.686 1.00 88.75 193 GLY A C 1
ATOM 1444 O O . GLY A 1 193 ? 1.768 -4.805 12.606 1.00 88.75 193 GLY A O 1
ATOM 1445 N N . LEU A 1 194 ? -0.218 -5.695 11.997 1.00 90.56 194 LEU A N 1
ATOM 1446 C CA . LEU A 1 194 ? -0.637 -4.595 11.130 1.00 90.56 194 LEU A CA 1
ATOM 1447 C C . LEU A 1 194 ? -1.485 -3.569 11.875 1.00 90.56 194 LEU A C 1
ATOM 1449 O O . LEU A 1 194 ? -2.319 -3.901 12.720 1.00 90.56 194 LEU A O 1
ATOM 1453 N N . SER A 1 195 ? -1.323 -2.327 11.455 1.00 91.44 195 SER A N 1
ATOM 1454 C CA . SER A 1 195 ? -2.093 -1.163 11.859 1.00 91.44 195 SER A CA 1
ATOM 1455 C C . SER A 1 195 ? -2.612 -0.418 10.629 1.00 91.44 195 SER A C 1
ATOM 1457 O O . SER A 1 195 ? -2.150 -0.643 9.512 1.00 91.44 195 SER A O 1
ATOM 1459 N N . GLU A 1 196 ? -3.553 0.511 10.810 1.00 91.06 196 GLU A N 1
ATOM 1460 C CA . GLU A 1 196 ? -4.039 1.354 9.708 1.00 91.06 196 GLU A CA 1
ATOM 1461 C C . GLU A 1 196 ? -2.904 2.159 9.044 1.00 91.06 196 GLU A C 1
ATOM 1463 O O . GLU A 1 196 ? -2.912 2.355 7.828 1.00 91.06 196 GLU A O 1
ATOM 1468 N N . ASN A 1 197 ? -1.896 2.570 9.820 1.00 92.25 197 ASN A N 1
ATOM 1469 C CA . ASN A 1 197 ? -0.754 3.334 9.323 1.00 92.25 197 ASN A CA 1
ATOM 1470 C C . ASN A 1 197 ? 0.060 2.567 8.280 1.00 92.25 197 ASN A C 1
ATOM 1472 O O . ASN A 1 197 ? 0.503 3.170 7.303 1.00 92.25 197 ASN A O 1
ATOM 1476 N N . ASP A 1 198 ? 0.183 1.247 8.434 1.00 92.75 198 ASP A N 1
ATOM 1477 C CA . ASP A 1 198 ? 0.865 0.397 7.456 1.00 92.75 198 ASP A CA 1
ATOM 1478 C C . ASP A 1 198 ? 0.144 0.438 6.097 1.00 92.75 198 ASP A C 1
ATOM 1480 O O . ASP A 1 198 ? 0.787 0.510 5.052 1.00 92.75 198 ASP A O 1
ATOM 1484 N N . PHE A 1 199 ? -1.197 0.476 6.092 1.00 93.88 199 PHE A N 1
ATOM 1485 C CA . PHE A 1 199 ? -1.990 0.602 4.860 1.00 93.88 199 PHE A CA 1
ATOM 1486 C C . PHE A 1 199 ? -1.915 2.006 4.259 1.00 93.88 199 PHE A C 1
ATOM 1488 O O . PHE A 1 199 ? -1.911 2.149 3.035 1.00 93.88 199 PHE A O 1
ATOM 1495 N N . ILE A 1 200 ? -1.848 3.044 5.098 1.00 93.31 200 ILE A N 1
ATOM 1496 C CA . ILE A 1 200 ? -1.627 4.420 4.639 1.00 93.31 200 ILE A CA 1
ATOM 1497 C C . ILE A 1 200 ? -0.267 4.503 3.944 1.00 93.31 200 ILE A C 1
ATOM 1499 O O . ILE A 1 200 ? -0.192 4.980 2.811 1.00 93.31 200 ILE A O 1
ATOM 1503 N N . PHE A 1 201 ? 0.789 3.981 4.567 1.00 94.12 201 PHE A N 1
ATOM 1504 C CA . PHE A 1 201 ? 2.126 3.971 3.986 1.00 94.12 201 PHE A CA 1
ATOM 1505 C C . PHE A 1 201 ? 2.190 3.142 2.692 1.00 94.12 201 PHE A C 1
ATOM 1507 O O . PHE A 1 201 ? 2.658 3.644 1.670 1.00 94.12 201 PHE A O 1
ATOM 1514 N N . ALA A 1 202 ? 1.605 1.941 2.682 1.00 94.38 202 ALA A N 1
ATOM 1515 C CA . ALA A 1 202 ? 1.484 1.114 1.480 1.00 94.38 202 ALA A CA 1
ATOM 1516 C C . ALA A 1 202 ? 0.777 1.859 0.331 1.00 94.38 202 ALA A C 1
ATOM 1518 O O . ALA A 1 202 ? 1.250 1.863 -0.803 1.00 94.38 202 ALA A O 1
ATOM 1519 N N . SER A 1 203 ? -0.306 2.582 0.632 1.00 93.75 203 SER A N 1
ATOM 1520 C CA . SER A 1 203 ? -1.027 3.370 -0.375 1.00 93.75 203 SER A CA 1
ATOM 1521 C C . SER A 1 203 ? -0.244 4.578 -0.905 1.00 93.75 203 SER A C 1
ATOM 1523 O O . SER A 1 203 ? -0.518 5.032 -2.014 1.00 93.75 203 SER A O 1
ATOM 1525 N N . LYS A 1 204 ? 0.728 5.105 -0.147 1.00 92.94 204 LYS A N 1
ATOM 1526 C CA . LYS A 1 204 ? 1.658 6.132 -0.641 1.00 92.94 204 LYS A CA 1
ATOM 1527 C C . LYS A 1 204 ? 2.696 5.526 -1.584 1.00 92.94 204 LYS A C 1
ATOM 1529 O O . LYS A 1 204 ? 2.986 6.121 -2.616 1.00 92.94 204 LYS A O 1
ATOM 1534 N N . ILE A 1 205 ? 3.196 4.326 -1.281 1.00 93.88 205 ILE A N 1
ATOM 1535 C CA . ILE A 1 205 ? 4.097 3.586 -2.180 1.00 93.88 205 ILE A CA 1
ATOM 1536 C C . ILE A 1 205 ? 3.408 3.290 -3.518 1.00 93.88 205 ILE A C 1
ATOM 1538 O O . ILE A 1 205 ? 4.031 3.440 -4.565 1.00 93.88 205 ILE A O 1
ATOM 1542 N N . ASP A 1 206 ? 2.117 2.953 -3.507 1.00 91.94 206 ASP A N 1
ATOM 1543 C CA . ASP A 1 206 ? 1.340 2.709 -4.733 1.00 91.94 206 ASP A CA 1
ATOM 1544 C C . ASP A 1 206 ? 1.275 3.925 -5.678 1.00 91.94 206 ASP A C 1
ATOM 1546 O O . ASP A 1 206 ? 1.027 3.762 -6.874 1.00 91.94 206 ASP A O 1
ATOM 1550 N N . GLN A 1 207 ? 1.499 5.146 -5.177 1.00 91.50 207 GLN A N 1
ATOM 1551 C CA . GLN A 1 207 ? 1.546 6.352 -6.013 1.00 91.50 207 GLN A CA 1
ATOM 1552 C C . GLN A 1 207 ? 2.864 6.505 -6.779 1.00 91.50 207 GLN A C 1
ATOM 1554 O O . GLN A 1 207 ? 2.933 7.304 -7.716 1.00 91.50 207 GLN A O 1
ATOM 1559 N N . VAL A 1 208 ? 3.906 5.757 -6.404 1.00 92.31 208 VAL A N 1
ATOM 1560 C CA . VAL A 1 208 ? 5.194 5.787 -7.095 1.00 92.31 208 VAL A CA 1
ATOM 1561 C C . VAL A 1 208 ? 5.012 5.252 -8.512 1.00 92.31 208 VAL A C 1
ATOM 1563 O O . VAL A 1 208 ? 4.505 4.151 -8.734 1.00 92.31 208 VAL A O 1
ATOM 1566 N N . GLU A 1 209 ? 5.453 6.025 -9.502 1.00 88.69 209 GLU A N 1
ATOM 1567 C CA . GLU A 1 209 ? 5.402 5.582 -10.889 1.00 88.69 209 GLU A CA 1
ATOM 1568 C C . GLU A 1 209 ? 6.346 4.387 -11.096 1.00 88.69 209 GLU A C 1
ATOM 1570 O O . GLU A 1 209 ? 7.535 4.452 -10.788 1.00 88.69 209 GLU A O 1
ATOM 1575 N N . THR A 1 210 ? 5.800 3.275 -11.594 1.00 89.81 210 THR A N 1
ATOM 1576 C CA . THR A 1 210 ? 6.539 2.021 -11.840 1.00 89.81 210 THR A CA 1
ATOM 1577 C C . THR A 1 210 ? 6.599 1.640 -13.322 1.00 89.81 210 THR A C 1
ATOM 1579 O O . THR A 1 210 ? 7.325 0.720 -13.707 1.00 89.81 210 THR A O 1
ATOM 1582 N N . LYS A 1 211 ? 5.856 2.341 -14.188 1.00 88.94 211 LYS A N 1
ATOM 1583 C CA . LYS A 1 211 ? 5.673 1.992 -15.611 1.00 88.94 211 LYS A CA 1
ATOM 1584 C C . LYS A 1 211 ? 6.980 1.983 -16.406 1.00 88.94 211 LYS A C 1
ATOM 1586 O O . LYS A 1 211 ? 7.138 1.195 -17.336 1.00 88.94 211 LYS A O 1
ATOM 1591 N N . ASP A 1 212 ? 7.913 2.849 -16.051 1.00 9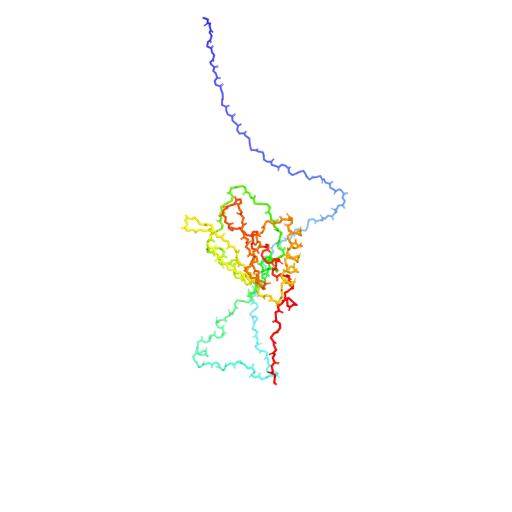0.62 212 ASP A N 1
ATOM 1592 C CA . ASP A 1 212 ? 9.239 2.996 -16.649 1.00 90.62 212 ASP A CA 1
ATOM 1593 C C . ASP A 1 212 ? 10.235 1.903 -16.213 1.00 90.62 212 ASP A C 1
ATOM 1595 O O . ASP A 1 212 ? 11.173 1.571 -16.954 1.00 90.62 212 ASP A O 1
ATOM 1599 N N . LEU A 1 213 ? 9.998 1.308 -15.042 1.00 91.44 213 LEU A N 1
ATOM 1600 C CA . LEU A 1 213 ? 10.828 0.264 -14.439 1.00 91.44 213 LEU A CA 1
ATOM 1601 C C . LEU A 1 213 ? 10.377 -1.149 -14.845 1.00 91.44 213 LEU A C 1
ATOM 1603 O O . LEU A 1 213 ? 11.174 -2.089 -14.843 1.00 91.44 213 LEU A O 1
ATOM 1607 N N . THR A 1 214 ? 9.112 -1.307 -15.239 1.00 90.62 214 THR A N 1
ATOM 1608 C CA . THR A 1 214 ? 8.588 -2.587 -15.737 1.00 90.62 214 THR A CA 1
ATOM 1609 C C . THR A 1 214 ? 9.113 -2.939 -17.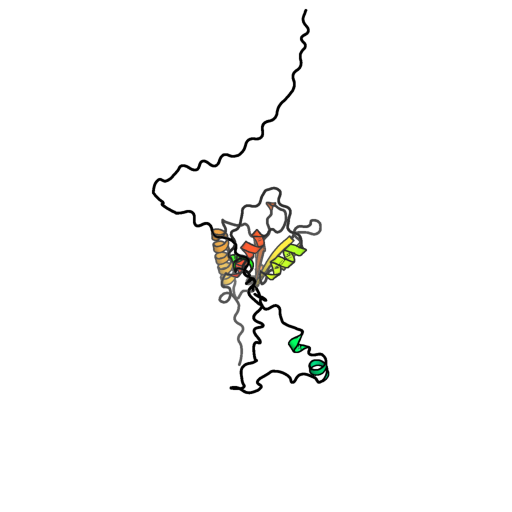133 1.00 90.62 214 THR A C 1
ATOM 1611 O O . THR A 1 214 ? 9.367 -2.079 -17.982 1.00 90.62 214 THR A O 1
ATOM 1614 N N . ARG A 1 215 ? 9.259 -4.243 -17.403 1.00 87.06 215 ARG A N 1
ATOM 1615 C CA . ARG A 1 215 ? 9.630 -4.740 -18.733 1.00 87.06 215 ARG A CA 1
ATOM 1616 C C . ARG A 1 215 ? 8.482 -4.500 -19.713 1.00 87.06 215 ARG A C 1
ATOM 1618 O O . ARG A 1 215 ? 7.415 -5.092 -19.581 1.00 87.06 215 ARG A O 1
ATOM 1625 N N . ARG A 1 216 ? 8.727 -3.709 -20.760 1.00 84.69 216 ARG A N 1
ATOM 1626 C CA . ARG A 1 216 ? 7.788 -3.601 -21.885 1.00 84.69 216 ARG A CA 1
ATOM 1627 C C . ARG A 1 216 ? 7.809 -4.894 -22.696 1.00 84.69 216 ARG A C 1
ATOM 1629 O O . ARG A 1 216 ? 8.857 -5.306 -23.196 1.00 84.69 216 ARG A O 1
ATOM 1636 N N . LEU A 1 217 ? 6.652 -5.537 -22.822 1.00 82.62 217 LEU A N 1
ATOM 1637 C CA . LEU A 1 217 ? 6.475 -6.660 -23.737 1.00 82.62 217 LEU A CA 1
ATOM 1638 C C . LEU A 1 217 ? 6.347 -6.120 -25.164 1.00 82.62 217 LEU A C 1
ATOM 1640 O O . LEU A 1 217 ? 5.665 -5.126 -25.405 1.00 82.62 217 LEU A O 1
ATOM 1644 N N . ARG A 1 218 ? 7.030 -6.764 -26.113 1.00 82.50 218 ARG A N 1
ATOM 1645 C CA . ARG A 1 218 ? 6.908 -6.433 -27.535 1.00 82.50 218 ARG A CA 1
ATOM 1646 C C . ARG A 1 218 ? 5.561 -6.963 -28.032 1.00 82.50 218 ARG A C 1
ATOM 1648 O O . ARG A 1 218 ? 5.397 -8.174 -28.134 1.00 82.50 218 ARG A O 1
ATOM 1655 N N . THR A 1 219 ? 4.620 -6.074 -28.332 1.00 83.62 219 THR A N 1
ATOM 1656 C CA . THR A 1 219 ? 3.353 -6.427 -28.986 1.00 83.62 219 THR A CA 1
ATOM 1657 C C . THR A 1 219 ? 3.537 -6.376 -30.499 1.00 83.62 219 THR A C 1
ATOM 1659 O O . THR A 1 219 ? 3.978 -5.358 -31.031 1.00 83.62 219 THR A O 1
ATOM 1662 N N . TRP A 1 220 ? 3.218 -7.469 -31.182 1.00 73.75 220 TRP A N 1
ATOM 1663 C CA . TRP A 1 220 ? 3.042 -7.485 -32.633 1.00 73.75 220 TRP A CA 1
ATOM 1664 C C . TRP A 1 220 ? 1.553 -7.231 -32.899 1.00 73.75 220 TRP A C 1
ATOM 1666 O O . TRP A 1 220 ? 0.725 -7.907 -32.287 1.00 73.75 220 TRP A O 1
ATOM 1676 N N . PHE A 1 221 ? 1.233 -6.225 -33.713 1.00 61.34 221 PHE A N 1
ATOM 1677 C CA . PHE A 1 221 ? -0.125 -5.941 -34.188 1.00 61.34 221 PHE A CA 1
ATOM 1678 C C . PHE A 1 221 ? -0.295 -6.488 -35.601 1.00 61.34 221 PHE A C 1
ATOM 1680 O O . PHE A 1 221 ? 0.701 -6.418 -36.360 1.00 61.34 221 PHE A O 1
#

Sequence (221 aa):
MAMAFSTTHRALVNVGQLQLLAGPCSSCKFGVVAVAVGRKRCAGERLMVRANGDMLGDFGARDPTAGELGSNFGEKTLGNASTEHQILVPTLSVLKLSERTIKPLAENTAPMTEGEAKALLRKVVGWRLVNLGSSEAGLKLQCDWLLKDAVSVTELSARISKVAEEAENYPYEIQTLDSNKVRVEIWTASIGGLSENDFIFASKIDQVETKDLTRRLRTWF